Protein AF-0000000082232410 (afdb_homodimer)

Secondary structure (DSSP, 8-state):
------------------------HHHHHHHHHHHHTS---SS------HHHHHHHHHHHHHHHHHHHHHHHHSS--HHHHHHHHHHTTT-HHHHHHHHHHHSTTHHHHGGG--STT-/------------------------HHHHHHHHHHHHTS---SS------HHHHHHHHHHHHHHHHHHHHHHHHSS--HHHHHHHHHHTTT-HHHHHHHHHHHSTTHHHHSTT--STT-

Structure (mmCIF, N/CA/C/O backbone):
data_AF-0000000082232410-model_v1
#
loop_
_entity.id
_entity.type
_entity.pdbx_description
1 polymer 'Transmembrane protein'
#
loop_
_atom_site.group_PDB
_atom_site.id
_atom_site.type_symbol
_atom_site.label_atom_id
_atom_site.label_alt_id
_atom_site.label_comp_id
_atom_site.label_asym_id
_atom_site.label_entity_id
_atom_site.label_seq_id
_atom_site.pdbx_PDB_ins_code
_atom_site.Cartn_x
_atom_site.Cartn_y
_atom_site.Cartn_z
_atom_site.occupancy
_atom_site.B_iso_or_equiv
_atom_site.auth_seq_id
_atom_site.auth_comp_id
_atom_site.auth_asym_id
_atom_site.auth_atom_id
_atom_site.pdbx_PDB_model_num
ATOM 1 N N . MET A 1 1 ? 37.156 3.932 -56.281 1 23.22 1 MET A N 1
ATOM 2 C CA . MET A 1 1 ? 37.188 3.553 -54.875 1 23.22 1 MET A CA 1
ATOM 3 C C . MET A 1 1 ? 35.938 4.055 -54.156 1 23.22 1 MET A C 1
ATOM 5 O O . MET A 1 1 ? 35.375 3.352 -53.312 1 23.22 1 MET A O 1
ATOM 9 N N . LYS A 1 2 ? 35.812 5.402 -53.812 1 26.19 2 LYS A N 1
ATOM 10 C CA . LYS A 1 2 ? 35.375 5.57 -52.438 1 26.19 2 LYS A CA 1
ATOM 11 C C . LYS A 1 2 ? 34 4.949 -52.219 1 26.19 2 LYS A C 1
ATOM 13 O O . LYS A 1 2 ? 33.812 4.145 -51.281 1 26.19 2 LYS A O 1
ATOM 18 N N . SER A 1 3 ? 32.938 5.93 -51.875 1 31.23 3 SER A N 1
ATOM 19 C CA . SER A 1 3 ? 32.219 6.281 -50.656 1 31.23 3 SER A CA 1
ATOM 20 C C . SER A 1 3 ? 30.859 5.594 -50.594 1 31.23 3 SER A C 1
ATOM 22 O O . SER A 1 3 ? 30 5.836 -51.469 1 31.23 3 SER A O 1
ATOM 24 N N . SER A 1 4 ? 30.859 4.293 -50.344 1 36.44 4 SER A N 1
ATOM 25 C CA . SER A 1 4 ? 29.812 3.459 -49.75 1 36.44 4 SER A CA 1
ATOM 26 C C . SER A 1 4 ? 28.984 4.238 -48.719 1 36.44 4 SER A C 1
ATOM 28 O O . SER A 1 4 ? 29.484 4.59 -47.656 1 36.44 4 SER A O 1
ATOM 30 N N . MET A 1 5 ? 28.312 5.223 -49.125 1 36.41 5 MET A N 1
ATOM 31 C CA . MET A 1 5 ? 27.359 5.953 -48.312 1 36.41 5 MET A CA 1
ATOM 32 C C . MET A 1 5 ? 26.594 5 -47.375 1 36.41 5 MET A C 1
ATOM 34 O O . MET A 1 5 ? 25.938 4.07 -47.844 1 36.41 5 MET A O 1
ATOM 38 N N . SER A 1 6 ? 27.25 4.625 -46.219 1 32.78 6 SER A N 1
ATOM 39 C CA . SER A 1 6 ? 26.766 3.988 -45 1 32.78 6 SER A CA 1
ATOM 40 C C . SER A 1 6 ? 25.328 4.387 -44.688 1 32.78 6 SER A C 1
ATOM 42 O O . SER A 1 6 ? 25 5.578 -44.656 1 32.78 6 SER A O 1
ATOM 44 N N . ILE A 1 7 ? 24.344 3.619 -45.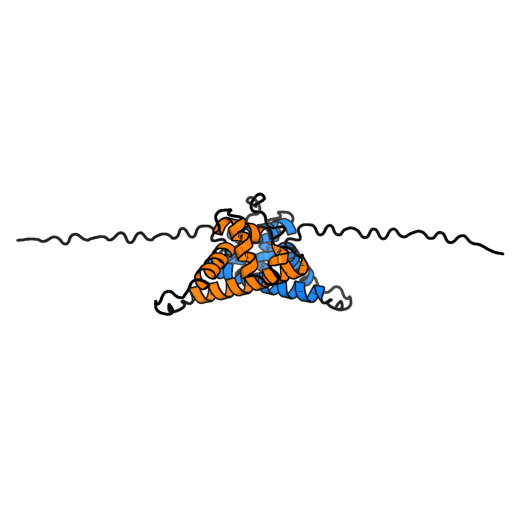125 1 32.62 7 ILE A N 1
ATOM 45 C CA . ILE A 1 7 ? 22.953 3.543 -44.688 1 32.62 7 ILE A CA 1
ATOM 46 C C . ILE A 1 7 ? 22.875 3.658 -43.188 1 32.62 7 ILE A C 1
ATOM 48 O O . ILE A 1 7 ? 23.359 2.781 -42.469 1 32.62 7 ILE A O 1
ATOM 52 N N . ILE A 1 8 ? 23.344 4.766 -42.625 1 32.16 8 ILE A N 1
ATOM 53 C CA . ILE A 1 8 ? 23.078 4.949 -41.188 1 32.16 8 ILE A CA 1
ATOM 54 C C . ILE A 1 8 ? 21.609 4.656 -40.906 1 32.16 8 ILE A C 1
ATOM 56 O O . ILE A 1 8 ? 20.719 5.391 -41.344 1 32.16 8 ILE A O 1
ATOM 60 N N . VAL A 1 9 ? 21.141 3.441 -41.219 1 29.53 9 VAL A N 1
ATOM 61 C CA . VAL A 1 9 ? 19.828 3.094 -40.688 1 29.53 9 VAL A CA 1
ATOM 62 C C . VAL A 1 9 ? 19.75 3.564 -39.219 1 29.53 9 VAL A C 1
ATOM 64 O O . VAL A 1 9 ? 20.516 3.113 -38.375 1 29.53 9 VAL A O 1
ATOM 67 N N . PHE A 1 10 ? 19.562 4.844 -39.062 1 26.66 10 PHE A N 1
ATOM 68 C CA . PHE A 1 10 ? 19.078 5.34 -37.781 1 26.66 10 PHE A CA 1
ATOM 69 C C . PHE A 1 10 ? 18.078 4.363 -37.156 1 26.66 10 PHE A C 1
ATOM 71 O O . PHE A 1 10 ? 17.047 4.066 -37.75 1 26.66 10 PHE A O 1
ATOM 78 N N . LEU A 1 11 ? 18.578 3.223 -36.688 1 28.81 11 LEU A N 1
ATOM 79 C CA . LEU A 1 11 ? 17.797 2.48 -35.688 1 28.81 11 LEU A CA 1
ATOM 80 C C . LEU A 1 11 ? 17.062 3.432 -34.75 1 28.81 11 LEU A C 1
ATOM 82 O O . LEU A 1 11 ? 17.688 4.152 -33.969 1 28.81 11 LEU A O 1
ATOM 86 N N . PHE A 1 12 ? 16.109 4.18 -35.281 1 28.22 12 PHE A N 1
ATOM 87 C CA . PHE A 1 12 ? 15.109 4.734 -34.375 1 28.22 12 PHE A CA 1
ATOM 88 C C . PHE A 1 12 ? 14.859 3.795 -33.219 1 28.22 12 PHE A C 1
ATOM 90 O O . PHE A 1 12 ? 14.344 2.688 -33.406 1 28.22 12 PHE A O 1
ATOM 97 N N . VAL A 1 13 ? 15.852 3.627 -32.344 1 26.83 13 VAL A N 1
ATOM 98 C CA . VAL A 1 13 ? 15.562 3.125 -31.016 1 26.83 13 VAL A CA 1
ATOM 99 C C . VAL A 1 13 ? 14.18 3.6 -30.562 1 26.83 13 VAL A C 1
ATOM 101 O O . VAL A 1 13 ? 13.938 4.805 -30.453 1 26.83 13 VAL A O 1
ATOM 104 N N . THR A 1 14 ? 13.125 3.09 -31.156 1 26.33 14 THR A N 1
ATOM 105 C CA . THR A 1 14 ? 11.828 3.096 -30.484 1 26.33 14 THR A CA 1
ATOM 106 C C . THR A 1 14 ? 12.016 3.02 -28.969 1 26.33 14 THR A C 1
ATOM 108 O O . THR A 1 14 ? 12.344 1.961 -28.422 1 26.33 14 THR A O 1
ATOM 111 N N . ILE A 1 15 ? 12.938 3.824 -28.469 1 29.23 15 ILE A N 1
ATOM 112 C CA . ILE A 1 15 ? 12.719 3.996 -27.047 1 29.23 15 ILE A CA 1
ATOM 113 C C . ILE A 1 15 ? 11.227 3.963 -26.734 1 29.23 15 ILE A C 1
ATOM 115 O O . ILE A 1 15 ? 10.484 4.859 -27.156 1 29.23 15 ILE A O 1
ATOM 119 N N . PHE A 1 16 ? 10.578 2.963 -27.188 1 28 16 PHE A N 1
ATOM 120 C CA . PHE A 1 16 ? 9.281 2.742 -26.562 1 28 16 PHE A CA 1
ATOM 121 C C . PHE A 1 16 ? 9.242 3.35 -25.172 1 28 16 PHE A C 1
ATOM 123 O O . PHE A 1 16 ? 10.133 3.1 -24.359 1 28 16 PHE A O 1
ATOM 130 N N . THR A 1 17 ? 8.867 4.656 -25.062 1 29.11 17 THR A N 1
ATOM 131 C CA . THR A 1 17 ? 8.148 5.238 -23.938 1 29.11 17 THR A CA 1
ATOM 132 C C . THR A 1 17 ? 7.477 4.148 -23.109 1 29.11 17 THR A C 1
ATOM 134 O O . THR A 1 17 ? 6.539 3.494 -23.562 1 29.11 17 THR A O 1
ATOM 137 N N . ILE A 1 18 ? 8.211 3.123 -22.75 1 32.34 18 ILE A N 1
ATOM 138 C CA . ILE A 1 18 ? 7.539 2.611 -21.562 1 32.34 18 ILE A CA 1
ATOM 139 C C . ILE A 1 18 ? 6.723 3.729 -20.906 1 32.34 18 ILE A C 1
ATOM 141 O O . ILE A 1 18 ? 7.285 4.707 -20.422 1 32.34 18 ILE A O 1
ATOM 145 N N . SER A 1 19 ? 5.809 4.391 -21.672 1 30.31 19 SER A N 1
ATOM 146 C CA . SER A 1 19 ? 4.773 5.078 -20.906 1 30.31 19 SER A CA 1
ATOM 147 C C . SER A 1 19 ? 4.723 4.566 -19.469 1 30.31 19 SER A C 1
ATOM 149 O O . SER A 1 19 ? 4.48 3.381 -19.234 1 30.31 19 SER A O 1
ATOM 151 N N . ALA A 1 20 ? 5.645 4.891 -18.75 1 36.62 20 ALA A N 1
ATOM 152 C CA . ALA A 1 20 ? 5.477 4.84 -17.297 1 36.62 20 ALA A CA 1
ATOM 153 C C . ALA A 1 20 ? 4 4.836 -16.922 1 36.62 20 ALA A C 1
ATOM 155 O O . ALA A 1 20 ? 3.357 5.887 -16.875 1 36.62 20 ALA A O 1
ATOM 156 N N . SER A 1 21 ? 3.102 4.375 -17.672 1 39.69 21 SER A N 1
ATOM 157 C CA . SER A 1 21 ? 1.78 3.959 -17.219 1 39.69 21 SER A CA 1
ATOM 158 C C . SER A 1 21 ? 1.728 3.875 -15.695 1 39.69 21 SER A C 1
ATOM 160 O O . SER A 1 21 ? 2.754 3.672 -15.047 1 39.69 21 SER A O 1
ATOM 162 N N . SER A 1 22 ? 0.827 4.633 -15.102 1 49.75 22 SER A N 1
ATOM 163 C CA . SER A 1 22 ? 0.517 4.719 -13.672 1 49.75 22 SER A CA 1
ATOM 164 C C . SER A 1 22 ? 0.813 3.4 -12.969 1 49.75 22 SER A C 1
ATOM 166 O O . SER A 1 22 ? -0.003 2.477 -12.992 1 49.75 22 SER A O 1
ATOM 168 N N . LEU A 1 23 ? 2.066 2.83 -13.133 1 62.5 23 LEU A N 1
ATOM 169 C CA . LEU A 1 23 ? 2.52 1.604 -12.484 1 62.5 23 LEU A CA 1
ATOM 170 C C . LEU A 1 23 ? 2.029 1.537 -11.039 1 62.5 23 LEU A C 1
ATOM 172 O O . LEU A 1 23 ? 2.439 2.344 -10.203 1 62.5 23 LEU A O 1
ATOM 176 N N . ASN A 1 24 ? 0.855 0.967 -11.047 1 84.44 24 ASN A N 1
ATOM 177 C CA . ASN A 1 24 ? 0.375 0.608 -9.711 1 84.44 24 ASN A CA 1
ATOM 178 C C . ASN A 1 24 ? 1.349 -0.323 -9 1 84.44 24 ASN A C 1
ATOM 180 O O . ASN A 1 24 ? 1.606 -1.435 -9.469 1 84.44 24 ASN A O 1
ATOM 184 N N . PRO A 1 25 ? 2.061 0.259 -8.086 1 91.12 25 PRO A N 1
ATOM 185 C CA . PRO A 1 25 ? 3.09 -0.543 -7.4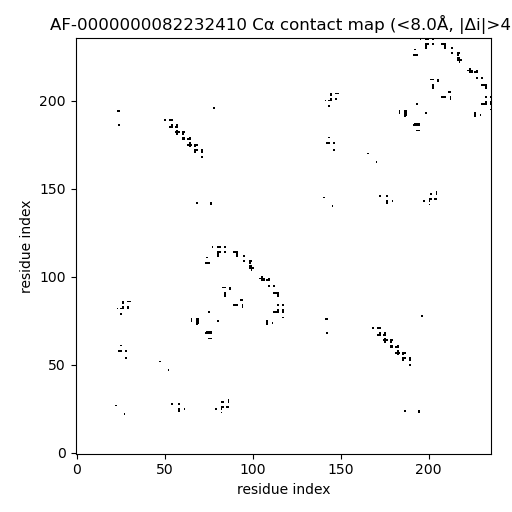18 1 91.12 25 PRO A CA 1
ATOM 186 C C . PRO A 1 25 ? 2.588 -1.928 -7.012 1 91.12 25 PRO A C 1
ATOM 188 O O . PRO A 1 25 ? 3.342 -2.902 -7.066 1 91.12 25 PRO A O 1
ATOM 191 N N . GLU A 1 26 ? 1.392 -2.02 -6.703 1 93.62 26 GLU A N 1
ATOM 192 C CA . GLU A 1 26 ? 0.832 -3.305 -6.293 1 93.62 26 GLU A CA 1
ATOM 193 C C . GLU A 1 26 ? 0.812 -4.293 -7.453 1 93.62 26 GLU A C 1
ATOM 195 O O . GLU A 1 26 ? 1.182 -5.461 -7.289 1 93.62 26 GLU A O 1
ATOM 200 N N . GLU A 1 27 ? 0.426 -3.811 -8.625 1 93.44 27 GLU A N 1
ATOM 201 C CA . GLU A 1 27 ? 0.4 -4.676 -9.805 1 93.44 27 GLU A CA 1
ATOM 202 C C . GLU A 1 27 ? 1.803 -5.148 -10.172 1 93.44 27 GLU A C 1
ATOM 204 O O . GLU A 1 27 ? 2.004 -6.324 -10.492 1 93.44 27 GLU A O 1
ATOM 209 N N . THR A 1 28 ? 2.717 -4.242 -10.109 1 91.5 28 THR A N 1
ATOM 210 C CA . THR A 1 28 ? 4.109 -4.586 -10.375 1 91.5 28 THR A CA 1
ATOM 211 C C . THR A 1 28 ? 4.59 -5.676 -9.422 1 91.5 28 THR A C 1
ATOM 213 O O . THR A 1 28 ? 5.203 -6.656 -9.852 1 91.5 28 THR A O 1
ATOM 216 N N . CYS A 1 29 ? 4.32 -5.543 -8.164 1 94.12 29 CYS A N 1
ATOM 217 C CA . CYS A 1 29 ? 4.77 -6.5 -7.16 1 94.12 29 CYS A CA 1
ATOM 218 C C . CYS A 1 29 ? 4.094 -7.852 -7.352 1 94.12 29 CYS A C 1
ATOM 220 O O . CYS A 1 29 ? 4.734 -8.898 -7.215 1 94.12 29 CYS A O 1
ATOM 222 N N . ILE A 1 30 ? 2.836 -7.871 -7.664 1 94.31 30 ILE A N 1
ATOM 223 C CA . ILE A 1 30 ? 2.096 -9.109 -7.898 1 94.31 30 ILE A CA 1
ATOM 224 C C . ILE A 1 30 ? 2.66 -9.828 -9.125 1 94.31 30 ILE A C 1
ATOM 226 O O . ILE A 1 30 ? 2.906 -11.031 -9.086 1 94.31 30 ILE A O 1
ATOM 230 N N . GLN A 1 31 ? 2.93 -9.094 -10.195 1 92.62 31 GLN A N 1
ATOM 231 C CA . GLN A 1 31 ? 3.514 -9.664 -11.406 1 92.62 31 GLN A CA 1
ATOM 232 C C . GLN A 1 31 ? 4.895 -10.25 -11.125 1 92.62 31 GLN A C 1
ATOM 234 O O . GLN A 1 31 ? 5.223 -11.336 -11.609 1 92.62 31 GLN A O 1
ATOM 239 N N . ARG A 1 32 ? 5.645 -9.547 -10.391 1 89.44 32 ARG A N 1
ATOM 240 C CA . ARG A 1 32 ? 6.98 -10.031 -10.055 1 89.44 32 ARG A CA 1
ATOM 241 C C . ARG A 1 32 ? 6.91 -11.336 -9.266 1 89.44 32 ARG A C 1
ATOM 243 O O . ARG A 1 32 ? 7.715 -12.242 -9.477 1 89.44 32 ARG A O 1
ATOM 250 N N . ASN A 1 33 ? 6.02 -11.406 -8.359 1 88.44 33 ASN A N 1
ATOM 251 C CA . ASN A 1 33 ? 5.82 -12.625 -7.578 1 88.44 33 ASN A CA 1
ATOM 252 C C . ASN A 1 33 ? 5.426 -13.805 -8.461 1 88.44 33 ASN A C 1
ATOM 254 O O . ASN A 1 33 ? 5.887 -14.93 -8.242 1 88.44 33 ASN A O 1
ATOM 258 N N . ILE A 1 34 ? 4.555 -13.547 -9.398 1 88.38 34 ILE A N 1
ATOM 259 C CA . ILE A 1 34 ? 4.113 -14.578 -10.328 1 88.38 34 ILE A CA 1
ATOM 260 C C . ILE A 1 34 ? 5.297 -15.078 -11.148 1 88.38 34 ILE A C 1
ATOM 262 O O . ILE A 1 34 ? 5.477 -16.281 -11.32 1 88.38 34 ILE A O 1
ATOM 266 N N . ASN A 1 35 ? 6.117 -14.172 -11.531 1 84.44 35 ASN A N 1
ATOM 267 C CA . ASN A 1 35 ? 7.262 -14.516 -12.359 1 84.44 35 ASN A CA 1
ATOM 268 C C . ASN A 1 35 ? 8.305 -15.32 -11.586 1 84.44 35 ASN A C 1
ATOM 270 O O . ASN A 1 35 ? 8.953 -16.203 -12.141 1 84.44 35 ASN A O 1
ATOM 274 N N . ARG A 1 36 ? 8.461 -14.945 -10.367 1 80.12 36 ARG A N 1
ATOM 275 C CA . ARG A 1 36 ? 9.438 -15.648 -9.547 1 80.12 36 ARG A CA 1
ATOM 276 C C . ARG A 1 36 ? 9 -17.078 -9.273 1 80.12 36 ARG A C 1
ATOM 278 O O . ARG A 1 36 ? 9.82 -17.938 -8.945 1 80.12 36 ARG A O 1
ATOM 285 N N . SER A 1 37 ? 7.727 -17.266 -9.25 1 72.19 37 SER A N 1
ATOM 286 C CA . SER A 1 37 ? 7.207 -18.594 -8.992 1 72.19 37 SER A CA 1
ATOM 287 C C . SER A 1 37 ? 7.395 -19.5 -10.211 1 72.19 37 SER A C 1
ATOM 289 O O . SER A 1 37 ? 7.211 -20.719 -10.117 1 72.19 37 SER A O 1
ATOM 291 N N . GLN A 1 38 ? 7.711 -18.922 -11.305 1 68.06 38 GLN A N 1
ATOM 292 C CA . GLN A 1 38 ? 7.977 -19.719 -12.492 1 68.06 38 GLN A CA 1
ATOM 293 C C . GLN A 1 38 ? 9.398 -20.281 -12.484 1 68.06 38 GLN A C 1
ATOM 295 O O . GLN A 1 38 ? 10.297 -19.688 -11.891 1 68.06 38 GLN A O 1
ATOM 300 N N . PRO A 1 39 ? 9.531 -21.625 -12.703 1 63.09 39 PRO A N 1
ATOM 301 C CA . PRO A 1 39 ? 10.867 -22.219 -12.734 1 63.09 39 PRO A CA 1
ATOM 302 C C . PRO A 1 39 ? 11.898 -21.312 -13.406 1 63.09 39 PRO A C 1
ATOM 304 O O . PRO A 1 39 ? 11.57 -20.562 -14.328 1 63.09 39 PRO A O 1
ATOM 307 N N . PRO A 1 40 ? 12.992 -21.062 -12.57 1 56.25 40 PRO A N 1
ATOM 308 C CA . PRO A 1 40 ? 14.016 -20.172 -13.109 1 56.25 40 PRO A CA 1
ATOM 309 C C . PRO A 1 40 ? 14.352 -20.469 -14.57 1 56.25 40 PRO A C 1
ATOM 311 O O . PRO A 1 40 ? 14.398 -21.625 -14.969 1 56.25 40 PRO A O 1
ATOM 314 N N . SER A 1 41 ? 13.836 -19.703 -15.43 1 51.25 41 SER A N 1
ATOM 315 C CA . SER A 1 41 ? 14.508 -19.938 -16.703 1 51.25 41 SER A CA 1
ATOM 316 C C . SER A 1 41 ? 16.031 -19.969 -16.531 1 51.25 41 SER A C 1
ATOM 318 O O . SER A 1 41 ? 16.562 -19.375 -15.594 1 51.25 41 SER A O 1
ATOM 320 N N . SER A 1 42 ? 16.75 -20.906 -16.938 1 49.62 42 SER A N 1
ATOM 321 C CA . SER A 1 42 ? 18.188 -21.156 -16.875 1 49.62 42 SER A CA 1
ATOM 322 C C . SER A 1 42 ? 18.969 -19.844 -16.719 1 49.62 42 SER A C 1
ATOM 324 O O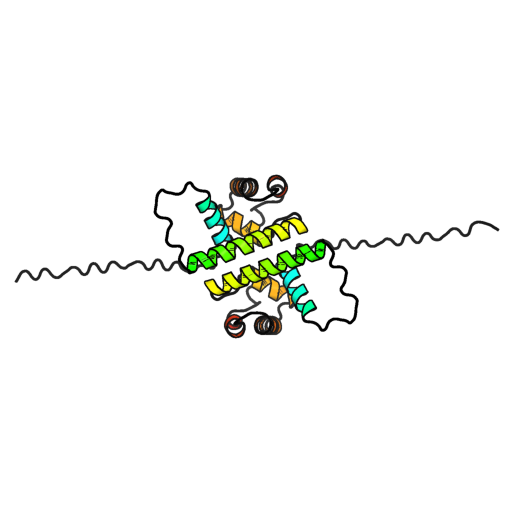 . SER A 1 42 ? 20.203 -19.844 -16.719 1 49.62 42 SER A O 1
ATOM 326 N N . SER A 1 43 ? 18.469 -18.812 -17.297 1 48.62 43 SER A N 1
ATOM 327 C CA . SER A 1 43 ? 19.438 -17.75 -17.547 1 48.62 43 SER A CA 1
ATOM 328 C C . SER A 1 43 ? 19.969 -17.156 -16.234 1 48.62 43 SER A C 1
ATOM 330 O O . SER A 1 43 ? 19.328 -17.266 -15.195 1 48.62 43 SER A O 1
ATOM 332 N N . LEU A 1 44 ? 21.203 -16.406 -16.234 1 48.59 44 LEU A N 1
ATOM 333 C CA . LEU A 1 44 ? 22.125 -15.703 -15.359 1 48.59 44 LEU A CA 1
ATOM 334 C C . LEU A 1 44 ? 21.391 -14.82 -14.367 1 48.59 44 LEU A C 1
ATOM 336 O O . LEU A 1 44 ? 20.375 -14.203 -14.719 1 48.59 44 LEU A O 1
ATOM 340 N N . GLU A 1 45 ? 21.438 -15.172 -13.109 1 53.59 45 GLU A N 1
ATOM 341 C CA . GLU A 1 45 ? 20.969 -14.266 -12.062 1 53.59 45 GLU A CA 1
ATOM 342 C C . GLU A 1 45 ? 21.109 -12.805 -12.492 1 53.59 45 GLU A C 1
ATOM 344 O O . GLU A 1 45 ? 22.203 -12.32 -12.727 1 53.59 45 GLU A O 1
ATOM 349 N N . PRO A 1 46 ? 20.25 -12.32 -13.25 1 53.34 46 PRO A N 1
ATOM 350 C CA . PRO A 1 46 ? 20.484 -10.961 -13.734 1 53.34 46 PRO A CA 1
ATOM 351 C C . PRO A 1 46 ? 21.016 -10.031 -12.648 1 53.34 46 PRO A C 1
ATOM 353 O O . PRO A 1 46 ? 20.719 -10.219 -11.469 1 53.34 46 PRO A O 1
ATOM 356 N N . LYS A 1 47 ? 22.266 -9.484 -12.773 1 56.19 47 LYS A N 1
ATOM 357 C CA . LYS A 1 47 ? 22.781 -8.383 -11.977 1 56.19 47 LYS A CA 1
ATOM 358 C C . LYS A 1 47 ? 21.656 -7.465 -11.5 1 56.19 47 LYS A C 1
ATOM 360 O O . LYS A 1 47 ? 20.953 -6.863 -12.312 1 56.19 47 LYS A O 1
ATOM 365 N N . THR A 1 48 ? 21.156 -7.801 -10.312 1 68.38 48 THR A N 1
ATOM 366 C CA . THR A 1 48 ? 20.078 -7 -9.766 1 68.38 48 THR A CA 1
ATOM 367 C C . THR A 1 48 ? 20.469 -5.523 -9.695 1 68.38 48 THR A C 1
ATOM 369 O O . THR A 1 48 ? 21.438 -5.164 -9.016 1 68.38 48 THR A O 1
ATOM 372 N N . SER A 1 49 ? 20.094 -4.77 -10.672 1 80.69 49 SER A N 1
ATOM 373 C CA . SER A 1 49 ? 20.297 -3.326 -10.688 1 80.69 49 SER A CA 1
ATOM 374 C C . SER A 1 49 ? 19.781 -2.678 -9.406 1 80.69 49 SER A C 1
ATOM 376 O O . SER A 1 49 ? 19.047 -3.303 -8.641 1 80.69 49 SER A O 1
ATOM 378 N N . LYS A 1 50 ? 20.422 -1.594 -9.07 1 82.5 50 LYS A N 1
ATOM 379 C CA . LYS A 1 50 ? 19.938 -0.769 -7.969 1 82.5 50 LYS A CA 1
ATOM 380 C C . LYS A 1 50 ? 18.438 -0.585 -8.039 1 82.5 50 LYS A C 1
ATOM 382 O O . LYS A 1 50 ? 17.75 -0.58 -7.012 1 82.5 50 LYS A O 1
ATOM 387 N N . PHE A 1 51 ? 17.969 -0.562 -9.273 1 84.81 51 PHE A N 1
ATOM 388 C CA . PHE A 1 51 ? 16.531 -0.417 -9.484 1 84.81 51 PHE A CA 1
ATOM 389 C C . PHE A 1 51 ? 15.797 -1.662 -9.016 1 84.81 51 PHE A C 1
ATOM 391 O O . PHE A 1 51 ? 14.805 -1.565 -8.289 1 84.81 51 PHE A O 1
ATOM 398 N N . ASP A 1 52 ? 16.344 -2.727 -9.344 1 84.88 52 ASP A N 1
ATOM 399 C CA . ASP A 1 52 ? 15.711 -3.98 -8.945 1 84.88 52 ASP A CA 1
ATOM 400 C C . ASP A 1 52 ? 15.734 -4.148 -7.426 1 84.88 52 ASP A C 1
ATOM 402 O O . ASP A 1 52 ? 14.773 -4.648 -6.84 1 84.88 52 ASP A O 1
ATOM 406 N N . PHE A 1 53 ? 16.766 -3.676 -6.934 1 90.06 53 PHE A N 1
ATOM 407 C CA . PHE A 1 53 ? 16.906 -3.752 -5.484 1 90.06 53 PHE A CA 1
ATOM 408 C C . PHE A 1 53 ? 15.82 -2.928 -4.797 1 90.06 53 PHE A C 1
ATOM 410 O O . PHE A 1 53 ? 15.172 -3.398 -3.857 1 90.06 53 PHE A O 1
ATOM 417 N N . LEU A 1 54 ? 15.523 -1.732 -5.234 1 90.94 54 LEU A N 1
ATOM 418 C CA . LEU A 1 54 ? 14.516 -0.856 -4.648 1 90.94 54 LEU A CA 1
ATOM 419 C C . LEU A 1 54 ? 13.117 -1.444 -4.824 1 90.94 54 LEU A C 1
ATOM 421 O O . LEU A 1 54 ? 12.297 -1.396 -3.902 1 90.94 54 LEU A O 1
ATOM 425 N N . VAL A 1 55 ? 12.945 -2.002 -5.945 1 91.62 55 VAL A N 1
ATOM 426 C CA . VAL A 1 55 ? 11.641 -2.602 -6.219 1 91.62 55 VAL A CA 1
ATOM 427 C C . VAL A 1 55 ? 11.414 -3.791 -5.289 1 91.62 55 VAL A C 1
ATOM 429 O O . VAL A 1 55 ? 10.312 -3.979 -4.77 1 91.62 55 VAL A O 1
ATOM 432 N N . ASP A 1 56 ? 12.453 -4.5 -5.031 1 91.06 56 ASP A N 1
ATOM 433 C CA . ASP A 1 56 ? 12.336 -5.641 -4.129 1 91.06 56 ASP A CA 1
ATOM 434 C C . ASP A 1 56 ? 12.008 -5.184 -2.707 1 91.06 56 ASP A C 1
ATOM 436 O O . ASP A 1 56 ? 11.18 -5.797 -2.025 1 91.06 56 ASP A O 1
ATOM 440 N N . LYS A 1 57 ? 12.656 -4.18 -2.305 1 94.19 57 LYS A N 1
ATOM 441 C CA . LYS A 1 57 ? 12.359 -3.623 -0.986 1 94.19 57 LYS A CA 1
ATOM 442 C C . LYS A 1 57 ? 10.922 -3.129 -0.902 1 94.19 57 LYS A C 1
ATOM 444 O O . LYS A 1 57 ? 10.227 -3.385 0.084 1 94.19 57 LYS A O 1
ATOM 449 N N . LEU A 1 58 ? 10.461 -2.457 -1.941 1 95.44 58 LEU A N 1
ATOM 450 C CA . LEU A 1 58 ? 9.078 -1.999 -2.037 1 95.44 58 LEU A CA 1
ATOM 451 C C . LEU A 1 58 ? 8.109 -3.17 -1.921 1 95.44 58 LEU A C 1
ATOM 453 O O . LEU A 1 58 ? 7.188 -3.139 -1.105 1 95.44 58 LEU A O 1
ATOM 457 N N . CYS A 1 59 ? 8.406 -4.152 -2.68 1 94.81 59 CYS A N 1
ATOM 458 C CA . CYS A 1 59 ? 7.48 -5.281 -2.73 1 94.81 59 CYS A CA 1
ATOM 459 C C . CYS A 1 59 ? 7.453 -6.023 -1.4 1 94.81 59 CYS A C 1
ATOM 461 O O . CYS A 1 59 ? 6.391 -6.461 -0.951 1 94.81 59 CYS A O 1
ATOM 463 N N . ARG A 1 60 ? 8.57 -6.148 -0.767 1 94.81 60 ARG A N 1
ATOM 464 C CA . ARG A 1 60 ? 8.641 -6.797 0.54 1 94.81 60 ARG A CA 1
ATOM 465 C C . ARG A 1 60 ? 7.832 -6.027 1.577 1 94.81 60 ARG A C 1
ATOM 467 O O . ARG A 1 60 ? 7.035 -6.617 2.312 1 94.81 60 ARG A O 1
ATOM 474 N N . ASP A 1 61 ? 8.023 -4.793 1.669 1 95.38 61 ASP A N 1
ATOM 475 C CA . ASP A 1 61 ? 7.309 -3.977 2.645 1 95.38 61 ASP A CA 1
ATOM 476 C C . ASP A 1 61 ? 5.816 -3.928 2.33 1 95.38 61 ASP A C 1
ATOM 478 O O . ASP A 1 61 ? 4.984 -3.945 3.24 1 95.38 61 ASP A O 1
ATOM 482 N N . MET A 1 62 ? 5.465 -3.861 1.064 1 96.12 62 MET A N 1
ATOM 483 C CA . MET A 1 62 ? 4.066 -3.871 0.654 1 96.12 62 MET A CA 1
ATOM 484 C C . MET A 1 62 ? 3.387 -5.176 1.066 1 96.12 62 MET A C 1
ATOM 486 O O . MET A 1 62 ? 2.279 -5.156 1.608 1 96.12 62 MET A O 1
ATOM 490 N N . ALA A 1 63 ? 4.082 -6.207 0.848 1 94.62 63 ALA A N 1
ATOM 491 C CA . ALA A 1 63 ? 3.521 -7.508 1.209 1 94.62 63 ALA A CA 1
ATOM 492 C C . ALA A 1 63 ? 3.309 -7.613 2.715 1 94.62 63 ALA A C 1
ATOM 494 O O . ALA A 1 63 ? 2.275 -8.109 3.168 1 94.62 63 ALA A O 1
ATOM 495 N N . ARG A 1 64 ? 4.258 -7.184 3.514 1 95.56 64 ARG A N 1
ATOM 496 C CA . ARG A 1 64 ? 4.121 -7.23 4.965 1 95.56 64 ARG A CA 1
ATOM 497 C C . ARG A 1 64 ? 2.973 -6.348 5.438 1 95.56 64 ARG A C 1
ATOM 499 O O . ARG A 1 64 ? 2.209 -6.734 6.324 1 95.56 64 ARG A O 1
ATOM 506 N N . ALA A 1 65 ? 2.869 -5.184 4.828 1 95.69 65 ALA A N 1
ATOM 507 C CA . ALA A 1 65 ? 1.776 -4.285 5.188 1 95.69 65 ALA A CA 1
ATOM 508 C C . ALA A 1 65 ? 0.422 -4.926 4.898 1 95.69 65 ALA A C 1
ATOM 510 O O . ALA A 1 65 ? -0.493 -4.859 5.723 1 95.69 65 ALA A O 1
ATOM 511 N N . VAL A 1 66 ? 0.295 -5.547 3.766 1 94.06 66 VAL A N 1
ATOM 512 C CA . VAL A 1 66 ? -0.955 -6.207 3.402 1 94.06 66 VAL A CA 1
ATOM 513 C C . VAL A 1 66 ? -1.236 -7.348 4.375 1 94.06 66 VAL A C 1
ATOM 515 O O . VAL A 1 66 ? -2.371 -7.527 4.824 1 94.06 66 VAL A O 1
ATOM 518 N N . MET A 1 67 ? -0.198 -8.07 4.719 1 93.5 67 MET A N 1
ATOM 519 C CA . MET A 1 67 ? -0.355 -9.164 5.668 1 93.5 67 MET A CA 1
ATOM 520 C C . MET A 1 67 ? -0.866 -8.648 7.012 1 93.5 67 MET A C 1
ATOM 522 O O . MET A 1 67 ? -1.792 -9.219 7.59 1 93.5 67 MET A O 1
ATOM 526 N N . PHE A 1 68 ? -0.303 -7.621 7.539 1 93.06 68 PHE A N 1
ATOM 527 C CA . PHE A 1 68 ? -0.752 -7.051 8.805 1 93.06 68 PHE A CA 1
ATOM 528 C C . PHE A 1 68 ? -2.188 -6.551 8.695 1 93.06 68 PHE A C 1
ATOM 530 O O . PHE A 1 68 ? -2.986 -6.73 9.617 1 93.06 68 PHE A O 1
ATOM 537 N N . SER A 1 69 ? -2.543 -5.914 7.594 1 92.44 69 SER A N 1
ATOM 538 C CA . SER A 1 69 ? -3.912 -5.453 7.383 1 92.44 69 SER A CA 1
ATOM 539 C C . SER A 1 69 ? -4.898 -6.613 7.422 1 92.44 69 SER A C 1
ATOM 541 O O . SER A 1 69 ? -5.941 -6.527 8.07 1 92.44 69 SER A O 1
ATOM 543 N N . VAL A 1 70 ? -4.578 -7.645 6.809 1 91.69 70 VAL A N 1
ATOM 544 C CA . VAL A 1 70 ? -5.422 -8.828 6.754 1 91.69 70 VAL A CA 1
ATOM 545 C C . VAL A 1 70 ? -5.574 -9.422 8.148 1 91.69 70 VAL A C 1
ATOM 547 O O . VAL A 1 70 ? -6.664 -9.859 8.531 1 91.69 70 VAL A O 1
ATOM 550 N N . ARG A 1 71 ? -4.5 -9.438 8.867 1 89.94 71 ARG A N 1
ATOM 551 C CA . ARG A 1 71 ? -4.555 -9.969 10.227 1 89.94 71 ARG A CA 1
ATOM 552 C C . ARG A 1 71 ? -5.477 -9.125 11.109 1 89.94 71 ARG A C 1
ATOM 554 O O . ARG A 1 71 ? -6.156 -9.656 11.984 1 89.94 71 ARG A O 1
ATOM 561 N N . ILE A 1 72 ? -5.559 -7.906 10.828 1 88.56 72 ILE A N 1
ATOM 562 C CA . ILE A 1 72 ? -6.332 -6.973 11.641 1 88.56 72 ILE A CA 1
ATOM 563 C C . ILE A 1 72 ? -7.797 -7.004 11.211 1 88.56 72 ILE A C 1
ATOM 565 O O . ILE A 1 72 ? -8.695 -7.043 12.055 1 88.56 72 ILE A O 1
ATOM 569 N N . THR A 1 73 ? -8.078 -7.062 9.961 1 88.25 73 THR A N 1
ATOM 570 C CA . THR A 1 73 ? -9.422 -6.82 9.461 1 88.25 73 THR A CA 1
ATOM 571 C C . THR A 1 73 ? -10.078 -8.117 9 1 88.25 73 THR A C 1
ATOM 573 O O . THR A 1 73 ? -11.297 -8.18 8.82 1 88.25 73 THR A O 1
ATOM 576 N N . GLY A 1 74 ? -9.266 -9.078 8.641 1 88.06 74 GLY A N 1
ATOM 577 C CA . GLY A 1 74 ? -9.781 -10.336 8.133 1 88.06 74 GLY A CA 1
ATOM 578 C C . GLY A 1 74 ? -10.008 -10.32 6.633 1 88.06 74 GLY A C 1
ATOM 579 O O . GLY A 1 74 ? -10.508 -11.297 6.07 1 88.06 74 GLY A O 1
ATOM 580 N N . LYS A 1 75 ? -9.648 -9.195 5.953 1 90.31 75 LYS A N 1
ATOM 581 C CA . LYS A 1 75 ? -9.867 -9.086 4.516 1 90.31 75 LYS A CA 1
ATOM 582 C C . LYS A 1 75 ? -8.734 -8.32 3.84 1 90.31 75 LYS A C 1
ATOM 584 O O . LYS A 1 75 ? -8.016 -7.562 4.492 1 90.31 75 LYS A O 1
ATOM 589 N N . PHE A 1 76 ? -8.617 -8.523 2.5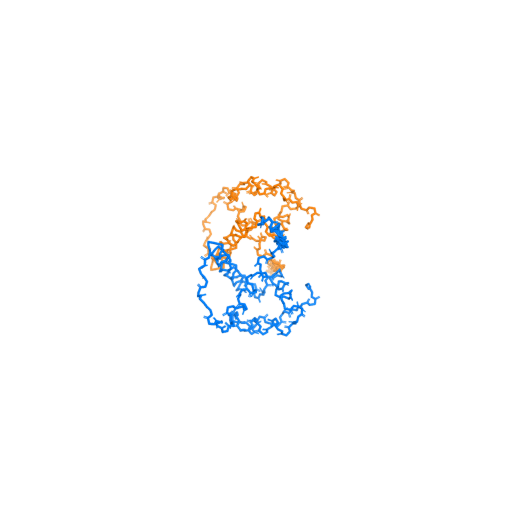14 1 91.69 76 PHE A N 1
ATOM 590 C CA . PHE A 1 76 ? -7.664 -7.738 1.744 1 91.69 76 PHE A CA 1
ATOM 591 C C . PHE A 1 76 ? -8.141 -6.301 1.593 1 91.69 76 PHE A C 1
ATOM 593 O O . PHE A 1 76 ? -9.336 -6.055 1.421 1 91.69 76 PHE A O 1
ATOM 600 N N . PRO A 1 77 ? -7.16 -5.332 1.596 1 89.94 77 PRO A N 1
ATOM 601 C CA . PRO A 1 77 ? -7.555 -3.984 1.183 1 89.94 77 PRO A CA 1
ATOM 602 C C . PRO A 1 77 ? -8.133 -3.945 -0.231 1 89.94 77 PRO A C 1
ATOM 604 O O . PRO A 1 77 ? -7.656 -4.664 -1.115 1 89.94 77 PRO A O 1
ATOM 607 N N . SER A 1 78 ? -9.07 -3.02 -0.468 1 89.31 78 SER A N 1
ATOM 608 C CA . SER A 1 78 ? -9.789 -2.977 -1.739 1 89.31 78 SER A CA 1
ATOM 609 C C . SER A 1 78 ? -8.836 -2.689 -2.898 1 89.31 78 SER A C 1
ATOM 611 O O . SER A 1 78 ? -8.969 -3.273 -3.975 1 89.31 78 SER A O 1
ATOM 613 N N . HIS A 1 79 ? -7.918 -1.818 -2.66 1 89.12 79 HIS A N 1
ATOM 614 C CA . HIS A 1 79 ? -7.02 -1.466 -3.75 1 89.12 79 HIS A CA 1
ATOM 615 C C . HIS A 1 79 ? -6.109 -2.635 -4.113 1 89.12 79 HIS A C 1
ATOM 617 O O . HIS A 1 79 ? -5.645 -2.734 -5.25 1 89.12 79 HIS A O 1
ATOM 623 N N . TYR A 1 80 ? -5.848 -3.508 -3.199 1 92.62 80 TYR A N 1
ATOM 624 C CA . TYR A 1 80 ? -5.031 -4.68 -3.494 1 92.62 80 TYR A CA 1
ATOM 625 C C . TYR A 1 80 ? -5.832 -5.719 -4.273 1 92.62 80 TYR A C 1
ATOM 627 O O . TYR A 1 80 ? -5.301 -6.363 -5.184 1 92.62 80 TYR A O 1
ATOM 635 N N . VAL A 1 81 ? -7.094 -5.879 -3.902 1 93.25 81 VAL A N 1
ATOM 636 C CA . VAL A 1 81 ? -7.977 -6.762 -4.656 1 93.25 81 VAL A CA 1
ATOM 637 C C . VAL A 1 81 ? -8.07 -6.285 -6.105 1 93.25 81 VAL A C 1
ATOM 639 O O . VAL A 1 81 ? -7.922 -7.082 -7.035 1 93.25 81 VAL A O 1
ATOM 642 N N . LYS A 1 82 ? -8.242 -5.047 -6.234 1 92.62 82 LYS A N 1
ATOM 643 C CA . LYS A 1 82 ? -8.312 -4.48 -7.582 1 92.62 82 LYS A CA 1
ATOM 644 C C . LYS A 1 82 ? -7.039 -4.777 -8.367 1 92.62 82 LYS A C 1
ATOM 646 O O . LYS A 1 82 ? -7.102 -5.137 -9.547 1 92.62 82 LYS A O 1
ATOM 651 N N . ALA A 1 83 ? -5.945 -4.602 -7.77 1 94 83 ALA A N 1
ATOM 652 C CA . ALA A 1 83 ? -4.664 -4.875 -8.422 1 94 83 ALA A CA 1
ATOM 653 C C . ALA A 1 83 ? -4.57 -6.332 -8.859 1 94 83 ALA A C 1
ATOM 655 O O . ALA A 1 83 ? -4.137 -6.629 -9.977 1 94 83 ALA A O 1
ATOM 656 N N . MET A 1 84 ? -4.945 -7.246 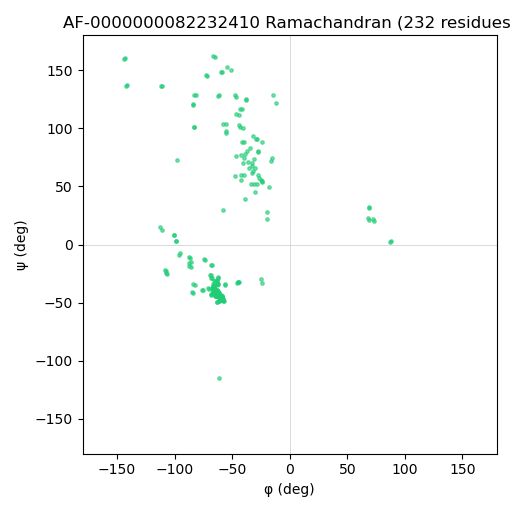-7.973 1 95.19 84 MET A N 1
ATOM 657 C CA . MET A 1 84 ? -4.934 -8.664 -8.328 1 95.19 84 MET A CA 1
ATOM 658 C C . MET A 1 84 ? -5.848 -8.93 -9.523 1 95.19 84 MET A C 1
ATOM 660 O O . MET A 1 84 ? -5.453 -9.602 -10.477 1 95.19 84 MET A O 1
ATOM 664 N N . CYS A 1 85 ? -7.023 -8.398 -9.461 1 96.94 85 CYS A N 1
ATOM 665 C CA . CYS A 1 85 ? -7.988 -8.602 -10.531 1 96.94 85 CYS A CA 1
ATOM 666 C C . CYS A 1 85 ? -7.445 -8.078 -11.859 1 96.94 85 CYS A C 1
ATOM 668 O O . CYS A 1 85 ? -7.559 -8.75 -12.883 1 96.94 85 CYS A O 1
ATOM 670 N N . ASN A 1 86 ? -6.863 -6.957 -11.828 1 94.69 86 ASN A N 1
ATOM 671 C CA . ASN A 1 86 ? -6.285 -6.387 -13.039 1 94.69 86 ASN A CA 1
ATOM 672 C C . ASN A 1 86 ? -5.191 -7.285 -13.617 1 94.69 86 ASN A C 1
ATOM 674 O O . ASN A 1 86 ? -5.172 -7.551 -14.82 1 94.69 86 ASN A O 1
ATOM 678 N N . VAL A 1 87 ? -4.332 -7.746 -12.852 1 94.75 87 VAL A N 1
ATOM 679 C CA . VAL A 1 87 ? -3.197 -8.562 -13.281 1 94.75 87 VAL A CA 1
ATOM 680 C C . VAL A 1 87 ? -3.703 -9.852 -13.914 1 94.75 87 VAL A C 1
ATOM 682 O O . VAL A 1 87 ? -3.139 -10.328 -14.906 1 94.75 87 VAL A O 1
ATOM 685 N N . PHE A 1 88 ? -4.812 -10.328 -13.391 1 96.31 88 PHE A N 1
ATOM 686 C CA . PHE A 1 88 ? -5.309 -11.617 -13.867 1 96.31 88 PHE A CA 1
ATOM 687 C C . PHE A 1 88 ? -6.441 -11.422 -14.867 1 96.31 88 PHE A C 1
ATOM 689 O O . PHE A 1 88 ? -7.164 -12.375 -15.18 1 96.31 88 PHE A O 1
ATOM 696 N N . GLY A 1 89 ? -6.727 -10.25 -15.305 1 95.5 89 GLY A N 1
ATOM 697 C CA . GLY A 1 89 ? -7.723 -10 -16.328 1 95.5 89 GLY A CA 1
ATOM 698 C C . GLY A 1 89 ? -9.141 -10.273 -15.867 1 95.5 89 GLY A C 1
ATOM 699 O O . GLY A 1 89 ? -9.945 -10.828 -16.609 1 95.5 89 GLY A O 1
ATOM 700 N N . ASN A 1 90 ? -9.305 -10.039 -14.625 1 95.38 90 ASN A N 1
ATOM 701 C CA . ASN A 1 90 ? -10.617 -10.195 -13.984 1 95.38 90 ASN A CA 1
ATOM 702 C C . ASN A 1 90 ? -11.047 -11.656 -13.938 1 95.38 90 ASN A C 1
ATOM 704 O O . ASN A 1 90 ? -12.234 -11.953 -13.844 1 95.38 90 ASN A O 1
ATOM 708 N N . ASP A 1 91 ? -10.109 -12.555 -14.016 1 95.75 91 ASP A N 1
ATOM 709 C CA . ASP A 1 91 ? -10.359 -13.977 -13.797 1 95.75 91 ASP A CA 1
ATOM 710 C C . ASP A 1 91 ? -10.336 -14.32 -12.312 1 95.75 91 ASP A C 1
ATOM 712 O O . ASP A 1 91 ? -9.266 -14.531 -11.734 1 95.75 91 ASP A O 1
ATOM 716 N N . GLU A 1 92 ? -11.516 -14.461 -11.742 1 95.06 92 GLU A N 1
ATOM 717 C CA . GLU A 1 92 ? -11.656 -14.648 -10.305 1 95.06 92 GLU A CA 1
ATOM 718 C C . GLU A 1 92 ? -11.055 -15.969 -9.852 1 95.06 92 GLU A C 1
ATOM 720 O O . GLU A 1 92 ? -10.484 -16.062 -8.766 1 95.06 92 GLU A O 1
ATOM 725 N N . LYS A 1 93 ? -11.227 -16.938 -10.68 1 95 93 LYS A N 1
ATOM 726 C CA . LYS A 1 93 ? -10.664 -18.25 -10.344 1 95 93 LYS A CA 1
ATOM 727 C C . LYS A 1 93 ? -9.141 -18.172 -10.195 1 95 93 LYS A C 1
ATOM 729 O O . LYS A 1 93 ? -8.578 -18.688 -9.227 1 95 93 LYS A O 1
ATOM 734 N N . LYS A 1 94 ? -8.492 -17.516 -11.086 1 95.31 94 LYS A N 1
ATOM 735 C CA . LYS A 1 94 ? -7.035 -17.375 -11.039 1 95.31 94 LYS A CA 1
ATOM 736 C C . LYS A 1 94 ? -6.609 -16.531 -9.836 1 95.31 94 LYS A C 1
ATOM 738 O O . LYS A 1 94 ? -5.578 -16.812 -9.219 1 95.31 94 LYS A O 1
ATOM 743 N N . VAL A 1 95 ? -7.414 -15.547 -9.531 1 95.88 95 VAL A N 1
ATOM 744 C CA . VAL A 1 95 ? -7.133 -14.727 -8.359 1 95.88 95 VAL A CA 1
ATOM 745 C C . VAL A 1 95 ? -7.16 -15.586 -7.098 1 95.88 95 VAL A C 1
ATOM 747 O O . VAL A 1 95 ? -6.238 -15.531 -6.281 1 95.88 95 VAL A O 1
ATOM 750 N N . LYS A 1 96 ? -8.164 -16.344 -6.957 1 95.62 96 LYS A N 1
ATOM 751 C CA . LYS A 1 96 ? -8.328 -17.172 -5.77 1 95.62 96 LYS A CA 1
ATOM 752 C C . LYS A 1 96 ? -7.223 -18.219 -5.664 1 95.62 96 LYS A C 1
ATOM 754 O O . LYS A 1 96 ? -6.695 -18.469 -4.578 1 95.62 96 LYS A O 1
ATOM 759 N N . GLU A 1 97 ? -6.812 -18.812 -6.762 1 94.5 97 GLU A N 1
ATOM 760 C CA . GLU A 1 97 ? -5.703 -19.766 -6.766 1 94.5 97 GLU A CA 1
ATOM 761 C C . GLU A 1 97 ? -4.41 -19.094 -6.305 1 94.5 97 GLU A C 1
ATOM 763 O O . GLU A 1 97 ? -3.664 -19.672 -5.508 1 94.5 97 GLU A O 1
ATOM 768 N N . TYR A 1 98 ? -4.203 -17.969 -6.836 1 94.19 98 TYR A N 1
ATOM 769 C CA . TYR A 1 98 ? -3.018 -17.219 -6.449 1 94.19 98 TYR A CA 1
ATOM 770 C C . TYR A 1 98 ? -3.006 -16.953 -4.949 1 94.19 98 TYR A C 1
ATOM 772 O O . TYR A 1 98 ? -1.974 -17.109 -4.293 1 94.19 98 TYR A O 1
ATOM 780 N N . VAL A 1 99 ? -4.105 -16.484 -4.395 1 94.94 99 VAL A N 1
ATOM 781 C CA . VAL A 1 99 ? -4.203 -16.156 -2.975 1 94.94 99 VAL A CA 1
ATOM 782 C C . VAL A 1 99 ? -3.967 -17.406 -2.135 1 94.94 99 VAL A C 1
ATOM 784 O O . VAL A 1 99 ? -3.221 -17.375 -1.153 1 94.94 99 VAL A O 1
ATOM 787 N N . VAL A 1 100 ? -4.52 -18.531 -2.502 1 93.94 100 VAL A N 1
ATOM 788 C CA . VAL A 1 100 ? -4.367 -19.781 -1.752 1 93.94 100 VAL A CA 1
ATOM 789 C C . VAL A 1 100 ? -2.904 -20.203 -1.755 1 93.94 100 VAL A C 1
ATOM 791 O O . VAL A 1 100 ? -2.385 -20.672 -0.737 1 93.94 100 VAL A O 1
ATOM 794 N N . LYS A 1 101 ? -2.203 -19.953 -2.803 1 89.94 101 LYS A N 1
ATOM 795 C CA . LYS A 1 101 ? -0.826 -20.406 -2.961 1 89.94 101 LYS A CA 1
ATOM 796 C C . LYS A 1 101 ? 0.149 -19.469 -2.246 1 89.94 101 LYS A C 1
ATOM 798 O O . LYS A 1 101 ? 1.129 -19.938 -1.653 1 89.94 101 LYS A O 1
ATOM 803 N N . LYS A 1 102 ? -0.141 -18.188 -2.236 1 88.5 102 LYS A N 1
ATOM 804 C CA . LYS A 1 102 ? 0.902 -17.219 -1.903 1 88.5 102 LYS A CA 1
ATOM 805 C C . LYS A 1 102 ? 0.682 -16.625 -0.513 1 88.5 102 LYS A C 1
ATOM 807 O O . LYS A 1 102 ? 1.609 -16.094 0.091 1 88.5 102 LYS A O 1
ATOM 812 N N . TRP A 1 103 ? -0.541 -16.672 -0.027 1 87.88 103 TRP A N 1
ATOM 813 C CA . TRP A 1 103 ? -0.83 -15.953 1.209 1 87.88 103 TRP A CA 1
ATOM 814 C C . TRP A 1 103 ? -1.112 -16.922 2.352 1 87.88 103 TRP A C 1
ATOM 816 O O . TRP A 1 103 ? -1.867 -17.875 2.186 1 87.88 103 TRP A O 1
ATOM 826 N N . LEU A 1 104 ? -0.498 -16.547 3.459 1 81 104 LEU A N 1
ATOM 827 C CA . LEU A 1 104 ? -0.784 -17.328 4.664 1 81 104 LEU A CA 1
ATOM 828 C C . LEU A 1 104 ? -2.26 -17.234 5.031 1 81 104 LEU A C 1
ATOM 830 O O . LEU A 1 104 ? -2.812 -16.125 5.129 1 81 104 LEU A O 1
ATOM 834 N N . GLY A 1 105 ? -2.912 -18.531 5.227 1 82.62 105 GLY A N 1
ATOM 835 C CA . GLY A 1 105 ? -4.336 -18.547 5.516 1 82.62 105 GLY A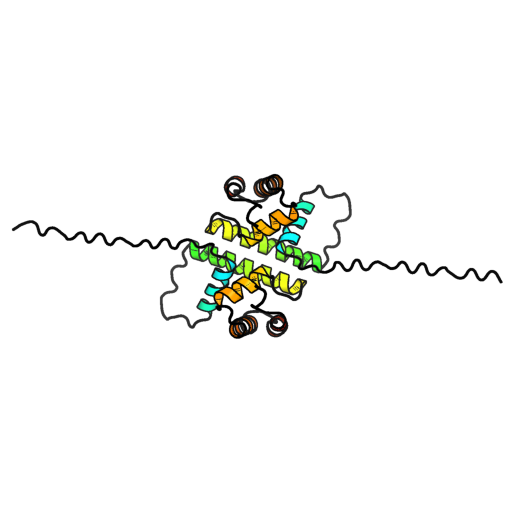 CA 1
ATOM 836 C C . GLY A 1 105 ? -5.191 -18.219 4.309 1 82.62 105 GLY A C 1
ATOM 837 O O . GLY A 1 105 ? -6.324 -17.75 4.453 1 82.62 105 GLY A O 1
ATOM 838 N N . GLY A 1 106 ? -4.621 -18.375 3.191 1 85.81 106 GLY A N 1
ATOM 839 C CA . GLY A 1 106 ? -5.289 -17.984 1.963 1 85.81 106 GLY A CA 1
ATOM 840 C C . GLY A 1 106 ? -6.641 -18.641 1.779 1 85.81 106 GLY A C 1
ATOM 841 O O . GLY A 1 106 ? -7.574 -18.031 1.266 1 85.81 106 GLY A O 1
ATOM 842 N N . SER A 1 107 ? -6.828 -19.797 2.195 1 87.94 107 SER A N 1
ATOM 843 C CA . SER A 1 107 ? -8.078 -20.516 2.018 1 87.94 107 SER A CA 1
ATOM 844 C C . SER A 1 107 ? -9.234 -19.812 2.721 1 87.94 107 SER A C 1
ATOM 846 O O . SER A 1 107 ? -10.367 -19.828 2.234 1 87.94 107 SER A O 1
ATOM 848 N N . LYS A 1 108 ? -8.938 -19.125 3.748 1 88.81 108 LYS A N 1
ATOM 849 C CA . LYS A 1 108 ? -9.977 -18.422 4.496 1 88.81 108 LYS A CA 1
ATOM 850 C C . LYS A 1 108 ? -10.25 -17.047 3.9 1 88.81 108 LYS A C 1
ATOM 852 O O . LYS A 1 108 ? -11.297 -16.438 4.164 1 88.81 108 LYS A O 1
ATOM 857 N N . LEU A 1 109 ? -9.344 -16.641 3.076 1 90.56 109 LEU A N 1
ATOM 858 C CA . LEU A 1 109 ? -9.406 -15.266 2.586 1 90.56 109 LEU A CA 1
ATOM 859 C C . LEU A 1 109 ? -10.102 -15.203 1.231 1 90.56 109 LEU A C 1
ATOM 861 O O . LEU A 1 109 ? -10.484 -14.125 0.769 1 90.56 109 LEU A O 1
ATOM 865 N N . VAL A 1 110 ? -10.367 -16.281 0.626 1 91.19 110 VAL A N 1
ATOM 866 C CA . VAL A 1 110 ? -10.805 -16.297 -0.765 1 91.19 110 VAL A CA 1
ATOM 867 C C . VAL A 1 110 ? -12.32 -16.094 -0.833 1 91.19 110 VAL A C 1
ATOM 869 O O . VAL A 1 110 ? -12.852 -15.703 -1.871 1 91.19 110 VAL A O 1
ATOM 872 N N . SER A 1 111 ? -13.055 -16.297 0.184 1 85.12 111 SER A N 1
ATOM 873 C CA . SER A 1 111 ? -14.508 -16.266 0.136 1 85.12 111 SER A CA 1
ATOM 874 C C . SER A 1 111 ? -15.031 -14.875 -0.208 1 85.12 111 SER A C 1
ATOM 876 O O . SER A 1 111 ? -16.031 -14.734 -0.915 1 85.12 111 SER A O 1
ATOM 878 N N . SER A 1 112 ? -14.352 -13.844 0.169 1 80.25 112 SER A N 1
ATOM 879 C CA . SER A 1 112 ? -14.852 -12.484 -0.02 1 80.25 112 SER A CA 1
ATOM 880 C C . SER A 1 112 ? -14.242 -11.836 -1.261 1 80.25 112 SER A C 1
ATOM 882 O O . SER A 1 112 ? -14.539 -10.688 -1.579 1 80.25 112 SER A O 1
ATOM 884 N N . LEU A 1 113 ? -13.453 -12.609 -1.96 1 90 113 LEU A N 1
ATOM 885 C CA . LEU A 1 113 ? -12.766 -12.039 -3.111 1 90 113 LEU A CA 1
ATOM 886 C C . LEU A 1 113 ? -13.656 -12.062 -4.348 1 90 113 LEU A C 1
ATOM 888 O O . LEU A 1 113 ? -14.164 -13.125 -4.727 1 90 113 LEU A O 1
ATOM 892 N N . SER A 1 114 ? -13.938 -10.891 -4.898 1 91.69 114 SER A N 1
ATOM 893 C CA . SER A 1 114 ? -14.695 -10.758 -6.141 1 91.69 114 SER A CA 1
ATOM 894 C C . SER A 1 114 ? -14.133 -9.633 -7.008 1 91.69 114 SER A C 1
ATOM 896 O O . SER A 1 114 ? -13.742 -8.578 -6.5 1 91.69 114 SER A O 1
ATOM 898 N N . CYS A 1 115 ? -14.031 -9.891 -8.281 1 93.44 115 CYS A N 1
ATOM 899 C CA . CYS A 1 115 ? -13.594 -8.867 -9.219 1 93.44 115 CYS A CA 1
ATOM 900 C C . CYS A 1 115 ? -14.773 -8.031 -9.719 1 93.44 115 CYS A C 1
ATOM 902 O O . CYS A 1 115 ? -14.578 -6.98 -10.32 1 93.44 115 CYS A O 1
ATOM 904 N N . ALA A 1 116 ? -15.969 -8.43 -9.461 1 84.81 116 ALA A N 1
ATOM 905 C CA . ALA A 1 116 ? -17.172 -7.781 -9.961 1 84.81 116 ALA A CA 1
ATOM 906 C C . ALA A 1 116 ? -17.359 -6.402 -9.336 1 84.81 116 ALA A C 1
ATOM 908 O O . ALA A 1 116 ? -18.031 -5.539 -9.898 1 84.81 116 ALA A O 1
ATOM 909 N N . PHE A 1 117 ? -16.703 -6.117 -8.258 1 71.88 117 PHE A N 1
ATOM 910 C CA . PHE A 1 117 ? -16.938 -4.855 -7.562 1 71.88 117 PHE A CA 1
ATOM 911 C C . PHE A 1 117 ? -15.703 -3.963 -7.648 1 71.88 117 PHE A C 1
ATOM 913 O O . PHE A 1 117 ? -15.609 -2.953 -6.949 1 71.88 117 PHE A O 1
ATOM 920 N N . HIS A 1 118 ? -14.805 -4.32 -8.547 1 69.62 118 HIS A N 1
ATOM 921 C CA . HIS A 1 118 ? -13.57 -3.545 -8.57 1 69.62 118 HIS A CA 1
ATOM 922 C C . HIS A 1 118 ? -13.211 -3.129 -9.992 1 69.62 118 HIS A C 1
ATOM 924 O O . HIS A 1 118 ? -13.57 -3.816 -10.953 1 69.62 118 HIS A O 1
ATOM 930 N N . MET B 1 1 ? -43.125 -0.932 52.844 1 28.16 1 MET B N 1
ATOM 931 C CA . MET B 1 1 ? -42.406 -1.775 51.875 1 28.16 1 MET B CA 1
ATOM 932 C C . MET B 1 1 ? -42.062 -0.98 50.625 1 28.16 1 MET B C 1
ATOM 934 O O . MET B 1 1 ? -42.938 -0.637 49.812 1 28.16 1 MET B O 1
ATOM 938 N N . LYS B 1 2 ? -41.125 -0.004 50.781 1 38.34 2 LYS B N 1
ATOM 939 C CA . LYS B 1 2 ? -40.438 1.025 50.031 1 38.34 2 LYS B CA 1
ATOM 940 C C . LYS B 1 2 ? -39.688 0.417 48.844 1 38.34 2 LYS B C 1
ATOM 942 O O . LYS B 1 2 ? -38.531 -0.007 48.969 1 38.34 2 LYS B O 1
ATOM 947 N N . SER B 1 3 ? -40.219 -0.701 48.312 1 35.41 3 SER B N 1
ATOM 948 C CA . SER B 1 3 ? -39.5 -1.363 47.25 1 35.41 3 SER B CA 1
ATOM 949 C C . SER B 1 3 ? -39.031 -0.359 46.188 1 35.41 3 SER B C 1
ATOM 951 O O . SER B 1 3 ? -39.844 0.319 45.562 1 35.41 3 SER B O 1
ATOM 953 N N . SER B 1 4 ? -37.969 0.364 46.562 1 35.41 4 SER B N 1
ATOM 954 C CA . SER B 1 4 ? -36.906 1.097 45.875 1 35.41 4 SER B CA 1
ATOM 955 C C . SER B 1 4 ? -36.438 0.356 44.625 1 35.41 4 SER B C 1
ATOM 957 O O . SER B 1 4 ? -35.625 -0.567 44.688 1 35.41 4 SER B O 1
ATOM 959 N N . MET B 1 5 ? -37.344 -0.249 43.875 1 35.41 5 MET B N 1
ATOM 960 C CA . MET B 1 5 ? -36.969 -0.925 42.625 1 35.41 5 MET B CA 1
ATOM 961 C C . MET B 1 5 ? -35.938 -0.111 41.844 1 35.41 5 MET B C 1
ATOM 963 O O . MET B 1 5 ? -36.125 1.095 41.656 1 35.41 5 MET B O 1
ATOM 967 N N . SER B 1 6 ? -34.656 -0.539 41.969 1 33.5 6 SER B N 1
ATOM 968 C CA . SER B 1 6 ? -33.375 -0.298 41.312 1 33.5 6 SER B CA 1
ATOM 969 C C . SER B 1 6 ? -33.562 -0.056 39.812 1 33.5 6 SER B C 1
ATOM 971 O O . SER B 1 6 ? -34.156 -0.884 39.125 1 33.5 6 SER B O 1
ATOM 973 N N . ILE B 1 7 ? -33.875 1.128 39.438 1 32.59 7 ILE B N 1
ATOM 974 C CA . ILE B 1 7 ? -33.781 1.625 38.094 1 32.59 7 ILE B CA 1
ATOM 975 C C . ILE B 1 7 ? -32.5 1.08 37.438 1 32.59 7 ILE B C 1
ATOM 977 O O . ILE B 1 7 ? -31.406 1.334 37.906 1 32.59 7 ILE B O 1
ATOM 981 N N . ILE B 1 8 ? -32.531 -0.229 37 1 31.62 8 ILE B N 1
ATOM 982 C CA . ILE B 1 8 ? -31.547 -0.837 36.125 1 31.62 8 ILE B CA 1
ATOM 983 C C . ILE B 1 8 ? -31.156 0.159 35.031 1 31.62 8 ILE B C 1
ATOM 985 O O . ILE B 1 8 ? -31.984 0.543 34.188 1 31.62 8 ILE B O 1
ATOM 989 N N . VAL B 1 9 ? -30.453 1.198 35.406 1 28.78 9 VAL B N 1
ATOM 990 C CA . VAL B 1 9 ? -29.75 2.047 34.438 1 28.78 9 VAL B CA 1
ATOM 991 C C . VAL B 1 9 ? -29.062 1.179 33.375 1 28.78 9 VAL B C 1
ATOM 993 O O . VAL B 1 9 ? -28.109 0.459 33.688 1 28.78 9 VAL B O 1
ATOM 996 N N . PHE B 1 10 ? -29.844 0.319 32.719 1 26.58 10 PHE B N 1
ATOM 997 C CA . PHE B 1 10 ? -29.266 -0.309 31.531 1 26.58 10 PHE B CA 1
ATOM 998 C C . PHE B 1 10 ? -28.484 0.708 30.703 1 26.58 10 PHE B C 1
ATOM 1000 O O . PHE B 1 10 ? -29.078 1.606 30.094 1 26.58 10 PHE B O 1
ATOM 1007 N N . LEU B 1 11 ? -27.469 1.314 31.281 1 27.97 11 LEU B N 1
ATOM 1008 C CA . LEU B 1 11 ? -26.516 2.006 30.406 1 27.97 11 LEU B CA 1
ATOM 1009 C C . LEU B 1 11 ? -26.25 1.205 29.141 1 27.97 11 LEU B C 1
ATOM 1011 O O . LEU B 1 11 ? -25.703 0.1 29.203 1 27.97 11 LEU B O 1
ATOM 1015 N N . PHE B 1 12 ? -27.219 1.199 28.234 1 27.3 12 PHE B N 1
ATOM 1016 C CA . PHE B 1 12 ? -26.953 0.862 26.844 1 27.3 12 PHE B CA 1
ATOM 1017 C C . PHE B 1 12 ? -25.562 1.31 26.422 1 27.3 12 PHE B C 1
ATOM 1019 O O . PHE B 1 12 ? -25.281 2.508 26.328 1 27.3 12 PHE B O 1
ATOM 1026 N N . VAL B 1 13 ? -24.516 0.783 27.062 1 26.77 13 VAL B N 1
ATOM 1027 C CA . VAL B 1 13 ? -23.203 0.878 26.406 1 26.77 13 VAL B CA 1
ATOM 1028 C C . VAL B 1 13 ? -23.391 0.844 24.891 1 26.77 13 VAL B C 1
ATOM 1030 O O . VAL B 1 13 ? -23.891 -0.135 24.344 1 26.77 13 VAL B O 1
ATOM 1033 N N . THR B 1 14 ? -23.875 1.907 24.312 1 25.86 14 THR B N 1
ATOM 1034 C CA . THR B 1 14 ? -23.719 2.113 22.875 1 25.86 14 THR B CA 1
ATOM 1035 C C . THR B 1 14 ? -22.438 1.473 22.375 1 25.86 14 THR B C 1
ATOM 1037 O O . THR B 1 14 ? -21.344 1.861 22.781 1 25.86 14 THR B O 1
ATOM 1040 N N . ILE B 1 15 ? -22.422 0.149 22.469 1 28.38 15 ILE B N 1
ATOM 1041 C CA . ILE B 1 15 ? -21.453 -0.475 21.562 1 28.38 15 ILE B CA 1
ATOM 1042 C C . ILE B 1 15 ? -21.25 0.409 20.344 1 28.38 15 ILE B C 1
ATOM 1044 O O . ILE B 1 15 ? -22.172 0.62 19.562 1 28.38 15 ILE B O 1
ATOM 1048 N N . PHE B 1 16 ? -20.812 1.603 20.578 1 28.52 16 PHE B N 1
ATOM 1049 C CA . PHE B 1 16 ? -20.188 2.207 19.406 1 28.52 16 PHE B CA 1
ATOM 1050 C C . PHE B 1 16 ? -19.625 1.136 18.484 1 28.52 16 PHE B C 1
ATOM 1052 O O . PHE B 1 16 ? -18.656 0.453 18.844 1 28.52 16 PHE B O 1
ATOM 1059 N N . THR B 1 17 ? -20.453 0.205 18.031 1 29.41 17 THR B N 1
ATOM 1060 C CA . THR B 1 17 ? -20.125 -0.458 16.766 1 29.41 17 THR B CA 1
ATOM 1061 C C . THR B 1 17 ? -19.219 0.419 15.914 1 29.41 17 THR B C 1
ATOM 1063 O O . THR B 1 17 ? -19.641 1.483 15.445 1 29.41 17 THR B O 1
ATOM 1066 N N . ILE B 1 18 ? -18.125 0.859 16.453 1 32 18 ILE B N 1
ATOM 1067 C CA . ILE B 1 18 ? -17.188 1.165 15.391 1 32 18 ILE B CA 1
ATOM 1068 C C . ILE B 1 18 ? -17.516 0.333 14.148 1 32 18 ILE B C 1
ATOM 1070 O O . ILE B 1 18 ? -17.422 -0.896 14.18 1 32 18 ILE B O 1
ATOM 1074 N N . SER B 1 19 ? -18.766 0.416 13.625 1 30.53 19 SER B N 1
ATOM 1075 C CA . SER B 1 19 ? -18.828 -0.035 12.234 1 30.53 19 SER B CA 1
ATOM 1076 C C . SER B 1 19 ? -17.438 -0.12 11.609 1 30.53 19 SER B C 1
ATOM 1078 O O . SER B 1 19 ? -16.703 0.869 11.578 1 30.53 19 SER B O 1
ATOM 1080 N N . ALA B 1 20 ? -16.703 -1.071 11.945 1 36.38 20 ALA B N 1
ATOM 1081 C CA . ALA B 1 20 ? -15.562 -1.458 11.125 1 36.38 20 ALA B CA 1
ATOM 1082 C C . ALA B 1 20 ? -15.703 -0.936 9.695 1 36.38 20 ALA B C 1
ATOM 1084 O O . ALA B 1 20 ? -16.344 -1.57 8.859 1 36.38 20 ALA B O 1
ATOM 1085 N N . SER B 1 21 ? -16.422 0.019 9.398 1 38.78 21 SER B N 1
ATOM 1086 C CA . SER B 1 21 ? -16.297 0.769 8.148 1 38.78 21 SER B CA 1
ATOM 1087 C C . SER B 1 21 ? -14.984 0.463 7.449 1 38.78 21 SER B C 1
ATOM 1089 O O . SER B 1 21 ? -14.016 0.05 8.094 1 38.78 21 SER B O 1
ATOM 1091 N N . SER B 1 22 ? -15.031 0.109 6.168 1 49.25 22 SER B N 1
ATOM 1092 C CA . SER B 1 22 ? -13.945 -0.239 5.254 1 49.25 22 SER B CA 1
ATOM 1093 C C . SER B 1 22 ? -12.664 0.517 5.598 1 49.25 22 SER B C 1
ATOM 1095 O O . SER B 1 22 ? -12.5 1.672 5.203 1 49.25 22 SER B O 1
ATOM 1097 N N . LEU B 1 23 ? -12.188 0.478 6.906 1 61.72 23 LEU B N 1
ATOM 1098 C CA . LEU B 1 23 ? -10.969 1.124 7.383 1 61.72 23 LEU B CA 1
ATOM 1099 C C . LEU B 1 23 ? -9.836 0.955 6.375 1 61.72 23 LEU B C 1
ATOM 1101 O O . LEU B 1 23 ? -9.359 -0.16 6.152 1 61.72 23 LEU B O 1
ATOM 1105 N N . ASN B 1 24 ? -9.875 1.933 5.52 1 84.31 24 ASN B N 1
ATOM 1106 C CA . ASN B 1 24 ? -8.703 2.055 4.656 1 84.31 24 ASN B CA 1
ATOM 1107 C C . ASN B 1 24 ? -7.418 2.172 5.465 1 84.31 24 ASN B C 1
ATOM 1109 O O . ASN B 1 24 ? -7.246 3.121 6.23 1 84.31 24 ASN B O 1
ATOM 1113 N N . PRO B 1 25 ? -6.719 1.102 5.504 1 90.88 25 PRO B N 1
ATOM 1114 C CA . PRO B 1 25 ? -5.516 1.099 6.34 1 90.88 25 PRO B CA 1
ATOM 1115 C C . PRO B 1 25 ? -4.672 2.361 6.164 1 90.88 25 PRO B C 1
ATOM 1117 O O . PRO B 1 25 ? -4.074 2.846 7.129 1 90.88 25 PRO B O 1
ATOM 1120 N N . GLU B 1 26 ? -4.684 2.879 5.035 1 93.5 26 GLU B N 1
ATOM 1121 C CA . GLU B 1 26 ? -3.898 4.086 4.781 1 93.5 26 GLU B CA 1
ATOM 1122 C C . GLU B 1 26 ? -4.438 5.27 5.57 1 93.5 26 GLU B C 1
ATOM 1124 O O . GLU B 1 26 ? -3.668 6.027 6.168 1 93.5 26 GLU B O 1
ATOM 1129 N N . GLU B 1 27 ? -5.754 5.406 5.609 1 93.31 27 GLU B N 1
ATOM 1130 C CA . GLU B 1 27 ? -6.363 6.5 6.359 1 93.31 27 GLU B CA 1
ATOM 1131 C C . GLU B 1 27 ? -6.082 6.367 7.852 1 93.31 27 GLU B C 1
ATOM 1133 O O . GLU B 1 27 ? -5.758 7.352 8.523 1 93.31 27 GLU B O 1
ATOM 1138 N N . THR B 1 28 ? -6.199 5.168 8.328 1 91.25 28 THR B N 1
ATOM 1139 C CA . THR B 1 28 ? -5.898 4.898 9.727 1 91.25 28 THR B CA 1
ATOM 1140 C C . THR B 1 28 ? -4.461 5.301 10.055 1 91.25 28 THR B C 1
ATOM 1142 O O . THR B 1 28 ? -4.215 5.969 11.062 1 91.25 28 THR B O 1
ATOM 1145 N N . CYS B 1 29 ? -3.527 4.934 9.242 1 94.06 29 CYS B N 1
ATOM 1146 C CA . CYS B 1 29 ? -2.117 5.219 9.484 1 94.06 29 CYS B CA 1
ATOM 1147 C C . CYS B 1 29 ? -1.84 6.715 9.406 1 94.06 29 CYS B C 1
ATOM 1149 O O . CYS B 1 29 ? -1.078 7.254 10.211 1 94.06 29 CYS B O 1
ATOM 1151 N N . ILE B 1 30 ? -2.428 7.406 8.477 1 94.25 30 ILE B N 1
ATOM 1152 C CA . ILE B 1 30 ? -2.254 8.844 8.328 1 94.25 30 ILE B CA 1
ATOM 1153 C C . ILE B 1 30 ? -2.814 9.562 9.555 1 94.25 30 ILE B C 1
ATOM 1155 O O . ILE B 1 30 ? -2.164 10.445 10.117 1 94.25 30 ILE B O 1
ATOM 1159 N N . GLN B 1 31 ? -3.992 9.164 10.016 1 92.31 31 GLN B N 1
ATOM 1160 C CA . GLN B 1 31 ? -4.602 9.75 11.203 1 92.31 31 GLN B CA 1
ATOM 1161 C C . GLN B 1 31 ? -3.73 9.523 12.438 1 92.31 31 GLN B C 1
ATOM 1163 O O . GLN B 1 31 ? -3.555 10.438 13.25 1 92.31 31 GLN B O 1
ATOM 1168 N N . ARG B 1 32 ? -3.221 8.383 12.539 1 89.44 32 ARG B N 1
ATOM 1169 C CA . ARG B 1 32 ? -2.363 8.07 13.68 1 89.44 32 ARG B CA 1
ATOM 1170 C C . ARG B 1 32 ? -1.111 8.938 13.68 1 89.44 32 ARG B C 1
ATOM 1172 O O . ARG B 1 32 ? -0.665 9.398 14.727 1 89.44 32 ARG B O 1
ATOM 1179 N N . ASN B 1 33 ? -0.562 9.109 12.555 1 88.38 33 ASN B N 1
ATOM 1180 C CA . ASN B 1 33 ? 0.613 9.961 12.422 1 88.38 33 ASN B CA 1
ATOM 1181 C C . ASN B 1 33 ? 0.307 11.406 12.82 1 88.38 33 ASN B C 1
ATOM 1183 O O . ASN B 1 33 ? 1.129 12.062 13.461 1 88.38 33 ASN B O 1
ATOM 1187 N N . ILE B 1 34 ? -0.832 11.875 12.414 1 88 34 ILE B N 1
ATOM 1188 C CA . ILE B 1 34 ? -1.251 13.227 12.75 1 88 34 ILE B CA 1
ATOM 1189 C C . ILE B 1 34 ? -1.408 13.367 14.266 1 88 34 ILE B C 1
ATOM 1191 O O . ILE B 1 34 ? -0.951 14.344 14.859 1 88 34 ILE B O 1
ATOM 1195 N N . ASN B 1 35 ? -1.934 12.336 14.844 1 84.31 35 ASN B N 1
ATOM 1196 C CA . ASN B 1 35 ? -2.18 12.367 16.281 1 84.31 35 ASN B CA 1
ATOM 1197 C C . ASN B 1 35 ? -0.876 12.312 17.078 1 84.31 35 ASN B C 1
ATOM 1199 O O . ASN B 1 35 ? -0.764 12.938 18.141 1 84.31 35 ASN B O 1
ATOM 1203 N N . ARG B 1 36 ? 0.021 11.57 16.594 1 80.19 36 ARG B N 1
ATOM 1204 C CA . ARG B 1 36 ? 1.298 11.445 17.281 1 80.19 36 ARG B CA 1
ATOM 1205 C C . ARG B 1 36 ? 2.08 12.75 17.219 1 80.19 36 ARG B C 1
ATOM 1207 O O . ARG B 1 36 ? 2.967 12.992 18.047 1 80.19 36 ARG B O 1
ATOM 1214 N N . SER B 1 37 ? 1.839 13.477 16.188 1 71.94 37 SER B N 1
ATOM 1215 C CA . SER B 1 37 ? 2.543 14.75 16.047 1 71.94 37 SER B CA 1
ATOM 1216 C C . SER B 1 37 ? 1.987 15.797 17 1 71.94 37 SER B C 1
ATOM 1218 O O . SER B 1 37 ? 2.586 16.859 17.188 1 71.94 37 SER B O 1
ATOM 1220 N N . GLN B 1 38 ? 0.883 15.516 17.578 1 68.44 38 GLN B N 1
ATOM 1221 C CA . GLN B 1 38 ? 0.312 16.438 18.547 1 68.44 38 GLN B CA 1
ATOM 1222 C C . GLN B 1 38 ? 0.935 16.234 19.938 1 68.44 38 GLN B C 1
ATOM 1224 O O . GLN B 1 38 ? 1.373 15.125 20.266 1 68.44 38 GLN B O 1
ATOM 1229 N N . PRO B 1 39 ? 1.419 17.344 20.578 1 63.22 39 PRO B N 1
ATOM 1230 C CA . PRO B 1 39 ? 2.002 17.219 21.922 1 63.22 39 PRO B CA 1
ATOM 1231 C C . PRO B 1 39 ? 1.247 16.219 22.797 1 63.22 39 PRO B C 1
ATOM 1233 O O . PRO B 1 39 ? 0.03 16.078 22.672 1 63.22 39 PRO B O 1
ATOM 1236 N N . PRO B 1 40 ? 2.094 15.242 23.312 1 57 40 PRO B N 1
ATOM 1237 C CA . PRO B 1 40 ? 1.448 14.219 24.141 1 57 40 PRO B CA 1
ATOM 1238 C C . PRO B 1 40 ? 0.445 14.805 25.125 1 57 40 PRO B C 1
ATOM 1240 O O . PRO B 1 40 ? 0.671 15.883 25.672 1 57 40 PRO B O 1
ATOM 1243 N N . SER B 1 41 ? -0.782 14.68 24.828 1 51.44 41 SER B N 1
ATOM 1244 C CA . SER B 1 41 ? -1.587 15 26 1 51.44 41 SER B CA 1
ATOM 1245 C C . SER B 1 41 ? -1.058 14.289 27.234 1 51.44 41 SER B C 1
ATOM 1247 O O . SER B 1 41 ? -0.431 13.227 27.141 1 51.44 41 SER B O 1
ATOM 1249 N N . SER B 1 42 ? -0.812 14.891 28.312 1 49.81 42 SER B N 1
ATOM 1250 C CA . SER B 1 42 ? -0.288 14.43 29.594 1 49.81 42 SER B CA 1
ATOM 1251 C C . SER B 1 42 ? -0.575 12.953 29.812 1 49.81 42 SER B C 1
ATOM 1253 O O . SER B 1 42 ? -0.283 12.406 30.875 1 49.81 42 SER B O 1
ATOM 1255 N N . SER B 1 43 ? -1.645 12.492 29.25 1 48.69 43 SER B N 1
ATOM 1256 C CA . SER B 1 43 ? -2.104 11.242 29.844 1 48.69 43 SER B CA 1
ATOM 1257 C C . SER B 1 43 ? -1.115 10.109 29.578 1 48.69 43 SER B C 1
ATOM 1259 O O . SER B 1 43 ? -0.336 10.164 28.625 1 48.69 43 SER B O 1
ATOM 1261 N N . LEU B 1 44 ? -1.143 8.898 30.375 1 49.22 44 LEU B N 1
ATOM 1262 C CA . LEU B 1 44 ? -0.462 7.633 30.594 1 49.22 44 LEU B CA 1
ATOM 1263 C C . LEU B 1 44 ? -0.175 6.93 29.281 1 49.22 44 LEU B C 1
ATOM 1265 O O . LEU B 1 44 ? -1.001 6.957 28.359 1 49.22 44 LEU B O 1
ATOM 1269 N N . GLU B 1 45 ? 1.09 6.82 28.922 1 53.78 45 GLU B N 1
ATOM 1270 C CA . GLU B 1 45 ? 1.493 5.957 27.812 1 53.78 45 GLU B CA 1
ATOM 1271 C C . GLU B 1 45 ? 0.519 4.797 27.641 1 53.78 45 GLU B C 1
ATOM 1273 O O . GLU B 1 45 ? 0.383 3.951 28.516 1 53.78 45 GLU B O 1
ATOM 1278 N N . PRO B 1 46 ? -0.55 4.992 27.047 1 53.5 46 PRO B N 1
ATOM 1279 C CA . PRO B 1 46 ? -1.511 3.887 27.016 1 53.5 46 PRO B CA 1
ATOM 1280 C C . PRO B 1 46 ? -0.853 2.541 26.719 1 53.5 46 PRO B C 1
ATOM 1282 O O . PRO B 1 46 ? 0.173 2.486 26.031 1 53.5 46 PRO B O 1
ATOM 1285 N N . LYS B 1 47 ? -0.88 1.525 27.641 1 56.72 47 LYS B N 1
ATOM 1286 C CA . LYS B 1 47 ? -0.551 0.121 27.422 1 56.72 47 LYS B CA 1
ATOM 1287 C C . LYS B 1 47 ? -0.851 -0.291 25.984 1 56.72 47 LYS B C 1
ATOM 1289 O O . LYS B 1 47 ? -2.004 -0.246 25.547 1 56.72 47 LYS B O 1
ATOM 1294 N N . THR B 1 48 ? 0.19 -0.137 25.156 1 68.69 48 THR B N 1
ATOM 1295 C CA . THR B 1 48 ? 0.02 -0.5 23.75 1 68.69 48 THR B CA 1
ATOM 1296 C C . THR B 1 48 ? -0.466 -1.94 23.625 1 68.69 48 THR B C 1
ATOM 1298 O O . THR B 1 48 ? 0.203 -2.871 24.078 1 68.69 48 THR B O 1
ATOM 1301 N N . SER B 1 49 ? -1.738 -2.107 23.453 1 79.81 49 SER B N 1
ATOM 1302 C CA . SER B 1 49 ? -2.336 -3.418 23.219 1 79.81 49 SER B CA 1
ATOM 1303 C C . SER B 1 49 ? -1.681 -4.117 22.031 1 79.81 49 SER B C 1
ATOM 1305 O O . SER B 1 49 ? -0.961 -3.488 21.25 1 79.81 49 SER B O 1
ATOM 1307 N N . LYS B 1 50 ? -1.741 -5.414 22.109 1 83.19 50 LYS B N 1
ATOM 1308 C CA . LYS B 1 50 ? -1.3 -6.23 20.984 1 83.19 50 LYS B CA 1
ATOM 1309 C C . LYS B 1 50 ? -1.851 -5.688 19.672 1 83.19 50 LYS B C 1
ATOM 1311 O O . LYS B 1 50 ? -1.161 -5.707 18.641 1 83.19 50 LYS B O 1
ATOM 1316 N N . PHE B 1 51 ? -3.025 -5.141 19.797 1 84.62 51 PHE B N 1
ATOM 1317 C CA . PHE B 1 51 ? -3.662 -4.559 18.625 1 84.62 51 PHE B CA 1
ATOM 1318 C C . PHE B 1 51 ? -2.914 -3.311 18.156 1 84.62 51 PHE B C 1
ATOM 1320 O O . PHE B 1 51 ? -2.617 -3.158 16.984 1 84.62 51 PHE B O 1
ATOM 1327 N N . ASP B 1 52 ? -2.553 -2.564 19.094 1 84.88 52 ASP B N 1
ATOM 1328 C CA . ASP B 1 52 ? -1.825 -1.344 18.766 1 84.88 52 ASP B CA 1
ATOM 1329 C C . ASP B 1 52 ? -0.456 -1.666 18.172 1 84.88 52 ASP B C 1
ATOM 1331 O O . ASP B 1 52 ? 0.004 -0.986 17.25 1 84.88 52 ASP B O 1
ATOM 1335 N N . PHE B 1 53 ? 0.03 -2.684 18.672 1 90 53 PHE B N 1
ATOM 1336 C CA . PHE B 1 53 ? 1.332 -3.115 18.172 1 90 53 PHE B CA 1
ATOM 1337 C C . PHE B 1 53 ? 1.245 -3.525 16.703 1 90 53 PHE B C 1
ATOM 1339 O O . PHE B 1 53 ? 2.082 -3.127 15.891 1 90 53 PHE B O 1
ATOM 1346 N N . LEU B 1 54 ? 0.255 -4.273 16.297 1 90.69 54 LEU B N 1
ATOM 1347 C CA . LEU B 1 54 ? 0.077 -4.723 14.914 1 90.69 54 LEU B CA 1
ATOM 1348 C C . LEU B 1 54 ? -0.185 -3.543 13.984 1 90.69 54 LEU B C 1
ATOM 1350 O O . LEU B 1 54 ? 0.347 -3.49 12.875 1 90.69 54 LEU B O 1
ATOM 1354 N N . VAL B 1 55 ? -0.933 -2.658 14.508 1 91.69 55 VAL B N 1
ATOM 1355 C CA . VAL B 1 55 ? -1.25 -1.48 13.703 1 91.69 55 VAL B CA 1
ATOM 1356 C C . VAL B 1 55 ? 0.016 -0.66 13.469 1 91.69 55 VAL B C 1
ATOM 1358 O O . VAL B 1 55 ? 0.243 -0.161 12.367 1 91.69 55 VAL B O 1
ATOM 1361 N N . ASP B 1 56 ? 0.853 -0.619 14.445 1 91.06 56 ASP B N 1
ATOM 1362 C CA . ASP B 1 56 ? 2.102 0.123 14.297 1 91.06 56 ASP B CA 1
ATOM 1363 C C . ASP B 1 56 ? 3.012 -0.539 13.266 1 91.06 56 ASP B C 1
ATOM 1365 O O . ASP B 1 56 ? 3.641 0.146 12.453 1 91.06 56 ASP B O 1
ATOM 1369 N N . LYS B 1 57 ? 3.057 -1.793 13.336 1 94.12 57 LYS B N 1
ATOM 1370 C CA . LYS B 1 57 ? 3.848 -2.523 12.352 1 94.12 57 LYS B CA 1
ATOM 1371 C C . LYS B 1 57 ? 3.305 -2.309 10.938 1 94.12 57 LYS B C 1
ATOM 1373 O O . LYS B 1 57 ? 4.07 -2.07 10 1 94.12 57 LYS B O 1
ATOM 1378 N N . LEU B 1 58 ? 2 -2.346 10.797 1 95.5 58 LEU B N 1
ATOM 1379 C CA . LEU B 1 58 ? 1.336 -2.074 9.523 1 95.5 58 LEU B CA 1
ATOM 1380 C C . LEU B 1 58 ? 1.695 -0.685 9.008 1 95.5 58 LEU B C 1
ATOM 1382 O O . LEU B 1 58 ? 2.125 -0.535 7.863 1 95.5 58 LEU B O 1
ATOM 1386 N N . CYS B 1 59 ? 1.571 0.227 9.883 1 94.75 59 CYS B N 1
ATOM 1387 C CA . CYS B 1 59 ? 1.79 1.609 9.477 1 94.75 59 CYS B CA 1
ATOM 1388 C C . CYS B 1 59 ? 3.246 1.84 9.094 1 94.75 59 CYS B C 1
ATOM 1390 O O . CYS B 1 59 ? 3.535 2.549 8.125 1 94.75 59 CYS B O 1
ATOM 1392 N N . ARG B 1 60 ? 4.16 1.25 9.797 1 94.75 60 ARG B N 1
ATOM 1393 C CA . ARG B 1 60 ? 5.582 1.363 9.484 1 94.75 60 ARG B CA 1
ATOM 1394 C C . ARG B 1 60 ? 5.891 0.766 8.117 1 94.75 60 ARG B C 1
ATOM 1396 O O . ARG B 1 60 ? 6.566 1.393 7.297 1 94.75 60 ARG B O 1
ATOM 1403 N N . ASP B 1 61 ? 5.453 -0.381 7.871 1 95.31 61 ASP B N 1
ATOM 1404 C CA . ASP B 1 61 ? 5.711 -1.04 6.594 1 95.31 61 ASP B CA 1
ATOM 1405 C C . ASP B 1 61 ? 5.023 -0.306 5.445 1 95.31 61 ASP B C 1
ATOM 1407 O O . ASP B 1 61 ? 5.578 -0.19 4.352 1 95.31 61 ASP B O 1
ATOM 1411 N N . MET B 1 62 ? 3.816 0.18 5.676 1 96.12 62 MET B N 1
ATOM 1412 C CA . MET B 1 62 ? 3.094 0.948 4.664 1 96.12 62 MET B CA 1
ATOM 1413 C C . MET B 1 62 ? 3.854 2.221 4.301 1 96.12 62 MET B C 1
ATOM 1415 O O . MET B 1 62 ? 4.012 2.539 3.123 1 96.12 62 MET B O 1
ATOM 1419 N N . ALA B 1 63 ? 4.328 2.832 5.297 1 94.62 63 ALA B N 1
ATOM 1420 C CA . ALA B 1 63 ? 5.07 4.066 5.059 1 94.62 63 ALA B CA 1
ATOM 1421 C C . ALA B 1 63 ? 6.344 3.795 4.262 1 94.62 63 ALA B C 1
ATOM 1423 O O . ALA B 1 63 ? 6.676 4.543 3.336 1 94.62 63 ALA B O 1
ATOM 1424 N N . ARG B 1 64 ? 7.082 2.77 4.605 1 95.69 64 ARG B N 1
ATOM 1425 C CA . ARG B 1 64 ? 8.305 2.432 3.885 1 95.69 64 ARG B CA 1
ATOM 1426 C C . ARG B 1 64 ? 8 2.062 2.436 1 95.69 64 ARG B C 1
ATOM 1428 O O . ARG B 1 64 ? 8.727 2.461 1.522 1 95.69 64 ARG B O 1
ATOM 1435 N N . ALA B 1 65 ? 6.93 1.317 2.252 1 95.75 65 ALA B N 1
ATOM 1436 C CA . ALA B 1 65 ? 6.535 0.947 0.895 1 95.75 65 ALA B CA 1
ATOM 1437 C C . ALA B 1 65 ? 6.215 2.184 0.061 1 95.75 65 ALA B C 1
ATOM 1439 O O . ALA B 1 65 ? 6.641 2.291 -1.091 1 95.75 65 ALA B O 1
ATOM 1440 N N . VAL B 1 66 ? 5.496 3.1 0.618 1 94.12 66 VAL B N 1
ATOM 1441 C CA . VAL B 1 66 ? 5.148 4.328 -0.087 1 94.12 66 VAL B CA 1
ATOM 1442 C C . VAL B 1 66 ? 6.414 5.121 -0.405 1 94.12 66 VAL B C 1
ATOM 1444 O O . VAL B 1 66 ? 6.566 5.645 -1.512 1 94.12 66 VAL B O 1
ATOM 1447 N N . MET B 1 67 ? 7.324 5.156 0.54 1 93.62 67 MET B N 1
ATOM 1448 C CA . M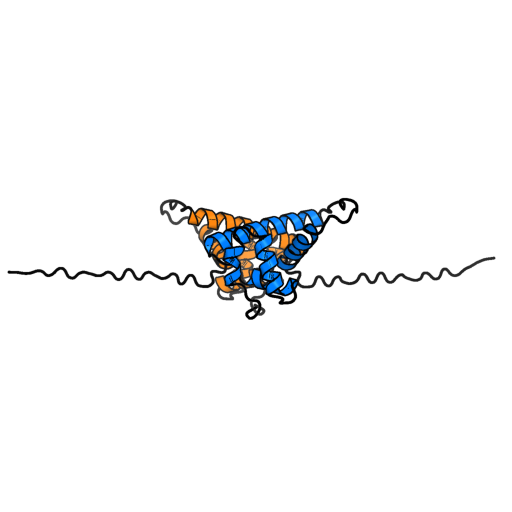ET B 1 67 ? 8.586 5.863 0.32 1 93.62 67 MET B CA 1
ATOM 1449 C C . MET B 1 67 ? 9.359 5.246 -0.84 1 93.62 67 MET B C 1
ATOM 1451 O O . MET B 1 67 ? 9.883 5.961 -1.693 1 93.62 67 MET B O 1
ATOM 1455 N N . PHE B 1 68 ? 9.469 3.969 -0.891 1 93.31 68 PHE B N 1
ATOM 1456 C CA . PHE B 1 68 ? 10.156 3.307 -1.993 1 93.31 68 PHE B CA 1
ATOM 1457 C C . PHE B 1 68 ? 9.453 3.58 -3.314 1 93.31 68 PHE B C 1
ATOM 1459 O O . PHE B 1 68 ? 10.102 3.818 -4.336 1 93.31 68 PHE B O 1
ATOM 1466 N N . SER B 1 69 ? 8.141 3.533 -3.322 1 92.69 69 SER B N 1
ATOM 1467 C CA . SER B 1 69 ? 7.379 3.834 -4.531 1 92.69 69 SER B CA 1
ATOM 1468 C C . SER B 1 69 ? 7.676 5.242 -5.035 1 92.69 69 SER B C 1
ATOM 1470 O O . SER B 1 69 ? 7.898 5.449 -6.227 1 92.69 69 SER B O 1
ATOM 1472 N N . VAL B 1 70 ? 7.711 6.141 -4.195 1 92 70 VAL B N 1
ATOM 1473 C CA . VAL B 1 70 ? 7.977 7.535 -4.527 1 92 70 VAL B CA 1
ATOM 1474 C C . VAL B 1 70 ? 9.391 7.672 -5.082 1 92 70 VAL B C 1
ATOM 1476 O O . VAL B 1 70 ? 9.625 8.422 -6.039 1 92 70 VAL B O 1
ATOM 1479 N N . ARG B 1 71 ? 10.305 6.98 -4.484 1 90.12 71 ARG B N 1
ATOM 1480 C CA . ARG B 1 71 ? 11.68 7.031 -4.961 1 90.12 71 ARG B CA 1
ATOM 1481 C C . ARG B 1 71 ? 11.789 6.48 -6.379 1 90.12 71 ARG B C 1
ATOM 1483 O O . ARG B 1 71 ? 12.594 6.969 -7.18 1 90.12 71 ARG B O 1
ATOM 1490 N N . ILE B 1 72 ? 10.969 5.574 -6.676 1 88.81 72 ILE B N 1
ATOM 1491 C CA . ILE B 1 72 ? 11.016 4.902 -7.969 1 88.81 72 ILE B CA 1
ATOM 1492 C C . ILE B 1 72 ? 10.273 5.73 -9.008 1 88.81 72 ILE B C 1
ATOM 1494 O O . ILE B 1 72 ? 10.758 5.926 -10.125 1 88.81 72 ILE B O 1
ATOM 1498 N N . THR B 1 73 ? 9.148 6.289 -8.68 1 88.44 73 THR B N 1
ATOM 1499 C CA . THR B 1 73 ? 8.242 6.855 -9.672 1 88.44 73 THR B CA 1
ATOM 1500 C C . THR B 1 73 ? 8.281 8.383 -9.633 1 88.44 73 THR B C 1
ATOM 1502 O O . THR B 1 73 ? 7.832 9.039 -10.57 1 88.44 73 THR B O 1
ATOM 1505 N N . GLY B 1 74 ? 8.648 8.922 -8.5 1 88.31 74 GLY B N 1
ATOM 1506 C CA . GLY B 1 74 ? 8.664 10.367 -8.336 1 88.31 74 GLY B CA 1
ATOM 1507 C C . GLY B 1 74 ? 7.332 10.93 -7.883 1 88.31 74 GLY B C 1
ATOM 1508 O O . GLY B 1 74 ? 7.172 12.148 -7.766 1 88.31 74 GLY B O 1
ATOM 1509 N N . LYS B 1 75 ? 6.336 10.023 -7.641 1 90.38 75 LYS B N 1
ATOM 1510 C CA . LYS B 1 75 ? 5.012 10.484 -7.238 1 90.38 75 LYS B CA 1
ATOM 1511 C C . LYS B 1 75 ? 4.387 9.531 -6.219 1 90.38 75 LYS B C 1
ATOM 1513 O O . LYS B 1 75 ? 4.777 8.367 -6.129 1 90.38 75 LYS B O 1
ATOM 1518 N N . PHE B 1 76 ? 3.398 10.055 -5.496 1 91.81 76 PHE B N 1
ATOM 1519 C CA . PHE B 1 76 ? 2.641 9.203 -4.59 1 91.81 76 PHE B CA 1
ATOM 1520 C C . PHE B 1 76 ? 1.72 8.273 -5.367 1 91.81 76 PHE B C 1
ATOM 1522 O O . PHE B 1 76 ? 1.136 8.664 -6.379 1 91.81 76 PHE B O 1
ATOM 1529 N N . PRO B 1 77 ? 1.534 7.02 -4.82 1 90.06 77 PRO B N 1
ATOM 1530 C CA . PRO B 1 77 ? 0.46 6.203 -5.391 1 90.06 77 PRO B CA 1
ATOM 1531 C C . PRO B 1 77 ? -0.911 6.867 -5.273 1 90.06 77 PRO B C 1
ATOM 1533 O O . PRO B 1 77 ? -1.202 7.516 -4.266 1 90.06 77 PRO B O 1
ATOM 1536 N N . SER B 1 78 ? -1.786 6.598 -6.25 1 89.31 78 SER B N 1
ATOM 1537 C CA . SER B 1 78 ? -3.074 7.281 -6.316 1 89.31 78 SER B CA 1
ATOM 1538 C C . SER B 1 78 ? -3.934 6.961 -5.098 1 89.31 78 SER B C 1
ATOM 1540 O O . SER B 1 78 ? -4.609 7.844 -4.562 1 89.31 78 SER B O 1
ATOM 1542 N N . HIS B 1 79 ? -3.883 5.758 -4.684 1 89.12 79 HIS B N 1
ATOM 1543 C CA . HIS B 1 79 ? -4.727 5.387 -3.555 1 89.12 79 HIS B CA 1
ATOM 1544 C C . HIS B 1 79 ? -4.25 6.055 -2.27 1 89.12 79 HIS B C 1
ATOM 1546 O O . HIS B 1 79 ? -5.039 6.27 -1.347 1 89.12 79 HIS B O 1
ATOM 1552 N N . TYR B 1 80 ? -3.006 6.371 -2.186 1 92.69 80 TYR B N 1
ATOM 1553 C CA . TYR B 1 80 ? -2.494 7.066 -1.009 1 92.69 80 TYR B CA 1
ATOM 1554 C C . TYR B 1 80 ? -2.891 8.539 -1.027 1 92.69 80 TYR B C 1
ATOM 1556 O O . TYR B 1 80 ? -3.221 9.109 0.013 1 92.69 80 TYR B O 1
ATOM 1564 N N . VAL B 1 81 ? -2.846 9.141 -2.211 1 93.25 81 VAL B N 1
ATOM 1565 C CA . VAL B 1 81 ? -3.318 10.516 -2.357 1 93.25 81 VAL B CA 1
ATOM 1566 C C . VAL B 1 81 ? -4.785 10.602 -1.947 1 93.25 81 VAL B C 1
ATOM 1568 O O . VAL B 1 81 ? -5.168 11.477 -1.171 1 93.25 81 VAL B O 1
ATOM 1571 N N . LYS B 1 82 ? -5.512 9.688 -2.408 1 92.62 82 LYS B N 1
ATOM 1572 C CA . LYS B 1 82 ? -6.926 9.656 -2.051 1 92.62 82 LYS B CA 1
ATOM 1573 C C . LYS B 1 82 ? -7.109 9.555 -0.538 1 92.62 82 LYS B C 1
ATOM 1575 O O . LYS B 1 82 ? -7.957 10.242 0.034 1 92.62 82 LYS B O 1
ATOM 1580 N N . ALA B 1 83 ? -6.391 8.734 0.064 1 93.94 83 ALA B N 1
ATOM 1581 C CA . ALA B 1 83 ? -6.469 8.57 1.514 1 93.94 83 ALA B CA 1
ATOM 1582 C C . ALA B 1 83 ? -6.141 9.883 2.229 1 93.94 83 ALA B C 1
ATOM 1584 O O . ALA B 1 83 ? -6.836 10.273 3.17 1 93.94 83 ALA B O 1
ATOM 1585 N N . MET B 1 84 ? -5.074 10.539 1.805 1 95.12 84 MET B N 1
ATOM 1586 C CA . MET B 1 84 ? -4.727 11.828 2.402 1 95.12 84 MET B CA 1
ATOM 1587 C C . MET B 1 84 ? -5.863 12.828 2.229 1 95.12 84 MET B C 1
ATOM 1589 O O . MET B 1 84 ? -6.25 13.508 3.184 1 95.12 84 MET B O 1
ATOM 1593 N N . CYS B 1 85 ? -6.379 12.898 1.056 1 96.88 85 CYS B N 1
ATOM 1594 C CA . CYS B 1 85 ? -7.461 13.836 0.771 1 96.88 85 CYS B CA 1
ATOM 1595 C C . CYS B 1 85 ? -8.672 13.555 1.657 1 96.88 85 CYS B C 1
ATOM 1597 O O . CYS B 1 85 ? -9.266 14.477 2.215 1 96.88 85 CYS B O 1
ATOM 1599 N N . ASN B 1 86 ? -9 12.344 1.789 1 94.75 86 ASN B N 1
ATOM 1600 C CA . ASN B 1 86 ? -10.125 11.969 2.641 1 94.75 86 ASN B CA 1
ATOM 1601 C C . ASN B 1 86 ? -9.898 12.398 4.086 1 94.75 86 ASN B C 1
ATOM 1603 O O . ASN B 1 86 ? -10.781 12.977 4.715 1 94.75 86 ASN B O 1
ATOM 1607 N N . VAL B 1 87 ? -8.805 12.156 4.617 1 94.62 87 VAL B N 1
ATOM 1608 C CA . VAL B 1 87 ? -8.484 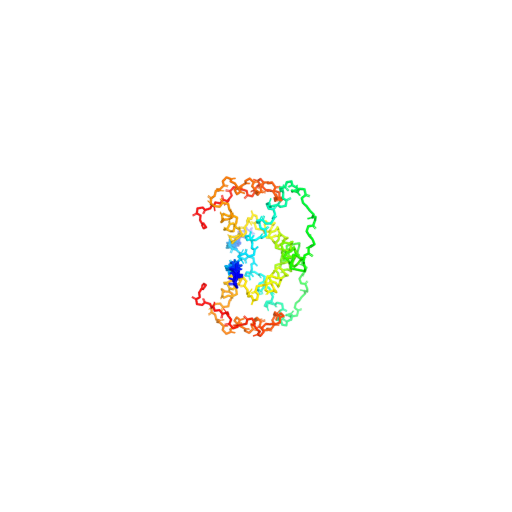12.445 6.012 1 94.62 87 VAL B CA 1
ATOM 1609 C C . VAL B 1 87 ? -8.57 13.953 6.254 1 94.62 87 VAL B C 1
ATOM 1611 O O . VAL B 1 87 ? -9.039 14.391 7.309 1 94.62 87 VAL B O 1
ATOM 1614 N N . PHE B 1 88 ? -8.211 14.695 5.23 1 96.19 88 PHE B N 1
ATOM 1615 C CA . PHE B 1 88 ? -8.164 16.141 5.406 1 96.19 88 PHE B CA 1
ATOM 1616 C C . PHE B 1 88 ? -9.406 16.812 4.832 1 96.19 88 PHE B C 1
ATOM 1618 O O . PHE B 1 88 ? -9.445 18.031 4.648 1 96.19 88 PHE B O 1
ATOM 1625 N N . GLY B 1 89 ? -10.391 16.078 4.426 1 95.5 89 GLY B N 1
ATOM 1626 C CA . GLY B 1 89 ? -11.656 16.625 3.955 1 95.5 89 GLY B CA 1
ATOM 1627 C C . GLY B 1 89 ? -11.523 17.359 2.635 1 95.5 89 GLY B C 1
ATOM 1628 O O . GLY B 1 89 ? -12.125 18.422 2.453 1 95.5 89 GLY B O 1
ATOM 1629 N N . ASN B 1 90 ? -10.617 16.875 1.867 1 95.5 90 ASN B N 1
ATOM 1630 C CA . ASN B 1 90 ? -10.375 17.406 0.532 1 95.5 90 ASN B CA 1
ATOM 1631 C C . ASN B 1 90 ? -9.781 18.812 0.589 1 95.5 90 ASN B C 1
ATOM 1633 O O . ASN B 1 90 ? -9.891 19.578 -0.37 1 95.5 90 ASN B O 1
ATOM 1637 N N . ASP B 1 91 ? -9.188 19.172 1.687 1 95.69 91 ASP B N 1
ATOM 1638 C CA . ASP B 1 91 ? -8.422 20.406 1.807 1 95.69 91 ASP B CA 1
ATOM 1639 C C . ASP B 1 91 ? -7 20.219 1.282 1 95.69 91 ASP B C 1
ATOM 1641 O O . ASP B 1 91 ? -6.121 19.75 2.006 1 95.69 91 ASP B O 1
ATOM 1645 N N . GLU B 1 92 ? -6.777 20.688 0.079 1 95.12 92 GLU B N 1
ATOM 1646 C CA . GLU B 1 92 ? -5.512 20.469 -0.62 1 95.12 92 GLU B CA 1
ATOM 1647 C C . GLU B 1 92 ? -4.359 21.172 0.094 1 95.12 92 GLU B C 1
ATOM 1649 O O . GLU B 1 92 ? -3.238 20.656 0.124 1 95.12 92 GLU B O 1
ATOM 1654 N N . LYS B 1 93 ? -4.656 22.312 0.597 1 95.06 93 LYS B N 1
ATOM 1655 C CA . LYS B 1 93 ? -3.619 23.047 1.317 1 95.06 93 LYS B CA 1
ATOM 1656 C C . LYS B 1 93 ? -3.115 22.25 2.518 1 95.06 93 LYS B C 1
ATOM 1658 O O . LYS B 1 93 ? -1.906 22.141 2.73 1 95.06 93 LYS B O 1
ATOM 1663 N N . LYS B 1 94 ? -3.99 21.672 3.26 1 95.31 94 LYS B N 1
ATOM 1664 C CA . LYS B 1 94 ? -3.621 20.875 4.426 1 95.31 94 LYS B CA 1
ATOM 1665 C C . LYS B 1 94 ? -2.867 19.625 4.016 1 95.31 94 LYS B C 1
ATOM 1667 O O . LYS B 1 94 ? -1.936 19.188 4.699 1 95.31 94 LYS B O 1
ATOM 1672 N N . VAL B 1 95 ? -3.27 19.062 2.896 1 95.94 95 VAL B N 1
ATOM 1673 C CA . VAL B 1 95 ? -2.58 17.891 2.373 1 95.94 95 VAL B CA 1
ATOM 1674 C C . VAL B 1 95 ? -1.128 18.234 2.057 1 95.94 95 VAL B C 1
ATOM 1676 O O . VAL B 1 95 ? -0.208 17.531 2.465 1 95.94 95 VAL B O 1
ATOM 1679 N N . LYS B 1 96 ? -0.929 19.281 1.383 1 95.75 96 LYS B N 1
ATOM 1680 C CA . LYS B 1 96 ? 0.41 19.688 0.97 1 95.75 96 LYS B CA 1
ATOM 1681 C C . LYS B 1 96 ? 1.278 20.031 2.178 1 95.75 96 LYS B C 1
ATOM 1683 O O . LYS B 1 96 ? 2.455 19.672 2.223 1 95.75 96 LYS B O 1
ATOM 1688 N N . GLU B 1 97 ? 0.736 20.672 3.166 1 94.5 97 GLU B N 1
ATOM 1689 C CA . GLU B 1 97 ? 1.47 20.969 4.391 1 94.5 97 GLU B CA 1
ATOM 1690 C C . GLU B 1 97 ? 1.91 19.688 5.094 1 94.5 97 GLU B C 1
ATOM 1692 O O . GLU B 1 97 ? 3.051 19.594 5.551 1 94.5 97 GLU B O 1
ATOM 1697 N N . TYR B 1 98 ? 1.009 18.812 5.156 1 94.31 98 TYR B N 1
ATOM 1698 C CA . TYR B 1 98 ? 1.314 17.531 5.77 1 94.31 98 TYR B CA 1
ATOM 1699 C C . TYR B 1 98 ? 2.469 16.844 5.047 1 94.31 98 TYR B C 1
ATOM 1701 O O . TYR B 1 98 ? 3.383 16.312 5.684 1 94.31 98 TYR B O 1
ATOM 1709 N N . VAL B 1 99 ? 2.418 16.781 3.744 1 95.12 99 VAL B N 1
ATOM 1710 C CA . VAL B 1 99 ? 3.441 16.109 2.945 1 95.12 99 VAL B CA 1
ATOM 1711 C C . VAL B 1 99 ? 4.789 16.797 3.16 1 95.12 99 VAL B C 1
ATOM 1713 O O . VAL B 1 99 ? 5.809 16.125 3.354 1 95.12 99 VAL B O 1
ATOM 1716 N N . VAL B 1 100 ? 4.863 18.109 3.184 1 93.94 100 VAL B N 1
ATOM 1717 C CA . VAL B 1 100 ? 6.105 18.859 3.359 1 93.94 100 VAL B CA 1
ATOM 1718 C C . VAL B 1 100 ? 6.703 18.547 4.734 1 93.94 100 VAL B C 1
ATOM 1720 O O . VAL B 1 100 ? 7.918 18.391 4.871 1 93.94 100 VAL B O 1
ATOM 1723 N N . LYS B 1 101 ? 5.875 18.312 5.703 1 90.06 101 LYS B N 1
ATOM 1724 C CA . LYS B 1 101 ? 6.328 18.141 7.078 1 90.06 101 LYS B CA 1
ATOM 1725 C C . LYS B 1 101 ? 6.766 16.703 7.324 1 90.06 101 LYS B C 1
ATOM 1727 O O . LYS B 1 101 ? 7.742 16.453 8.039 1 90.06 101 LYS B O 1
ATOM 1732 N N . LYS B 1 102 ? 6.109 15.742 6.68 1 88.19 102 LYS B N 1
ATOM 1733 C CA . LYS B 1 102 ? 6.227 14.367 7.137 1 88.19 102 LYS B CA 1
ATOM 1734 C C . LYS B 1 102 ? 7.059 13.531 6.164 1 88.19 102 LYS B C 1
ATOM 1736 O O . LYS B 1 102 ? 7.57 12.469 6.527 1 88.19 102 LYS B O 1
ATOM 1741 N N . TRP B 1 103 ? 7.152 13.977 4.926 1 88 103 TRP B N 1
ATOM 1742 C CA . TRP B 1 103 ? 7.777 13.117 3.926 1 88 103 TRP B CA 1
ATOM 1743 C C . TRP B 1 103 ? 9.117 13.695 3.471 1 88 103 TRP B C 1
ATOM 1745 O O . TRP B 1 103 ? 9.219 14.891 3.203 1 88 103 TRP B O 1
ATOM 1755 N N . LEU B 1 104 ? 10.039 12.742 3.396 1 81 104 LEU B N 1
ATOM 1756 C CA . LEU B 1 104 ? 11.328 13.141 2.854 1 81 104 LEU B CA 1
ATOM 1757 C C . LEU B 1 104 ? 11.195 13.633 1.415 1 81 104 LEU B C 1
ATOM 1759 O O . LEU B 1 104 ? 10.625 12.938 0.572 1 81 104 LEU B O 1
ATOM 1763 N N . GLY B 1 105 ? 11.812 14.938 1.188 1 83.25 105 GLY B N 1
ATOM 1764 C CA . GLY B 1 105 ? 11.672 15.523 -0.137 1 83.25 105 GLY B CA 1
ATOM 1765 C C . GLY B 1 105 ? 10.266 16.016 -0.422 1 83.25 105 GLY B C 1
ATOM 1766 O O . GLY B 1 105 ? 9.867 16.125 -1.583 1 83.25 105 GLY B O 1
ATOM 1767 N N . GLY B 1 106 ? 9.57 16.25 0.6 1 87.06 106 GLY B N 1
ATOM 1768 C CA . GLY B 1 106 ? 8.172 16.625 0.465 1 87.06 106 GLY B CA 1
ATOM 1769 C C . GLY B 1 106 ? 7.957 17.844 -0.409 1 87.06 106 GLY B C 1
ATOM 1770 O O . GLY B 1 106 ? 6.988 17.906 -1.168 1 87.06 106 GLY B O 1
ATOM 1771 N N . SER B 1 107 ? 8.781 18.75 -0.393 1 88.5 107 SER B N 1
ATOM 1772 C CA . SER B 1 107 ? 8.625 19.984 -1.158 1 88.5 107 SER B CA 1
ATOM 1773 C C . SER B 1 107 ? 8.586 19.703 -2.656 1 88.5 107 SER B C 1
ATOM 1775 O O . SER B 1 107 ? 7.855 20.375 -3.398 1 88.5 107 SER B O 1
ATOM 1777 N N . LYS B 1 108 ? 9.203 18.672 -3.062 1 89 108 LYS B N 1
ATOM 1778 C CA . LYS B 1 108 ? 9.242 18.328 -4.48 1 89 108 LYS B CA 1
ATOM 1779 C C . LYS B 1 108 ? 8.031 17.484 -4.871 1 89 108 LYS B C 1
ATOM 1781 O O . LYS B 1 108 ? 7.699 17.375 -6.051 1 89 108 LYS B O 1
ATOM 1786 N N . LEU B 1 109 ? 7.41 16.984 -3.871 1 90.62 109 LEU B N 1
ATOM 1787 C CA . LEU B 1 109 ? 6.352 16.016 -4.129 1 90.62 109 LEU B CA 1
ATOM 1788 C C . LEU B 1 109 ? 4.988 16.703 -4.152 1 90.62 109 LEU B C 1
ATOM 1790 O O . LEU B 1 109 ? 3.996 16.094 -4.566 1 90.62 109 LEU B O 1
ATOM 1794 N N . VAL B 1 110 ? 4.891 17.906 -3.832 1 91.25 110 VAL B N 1
ATOM 1795 C CA . VAL B 1 110 ? 3.6 18.547 -3.6 1 91.25 110 VAL B CA 1
ATOM 1796 C C . VAL B 1 110 ? 3.039 19.078 -4.918 1 91.25 110 VAL B C 1
ATOM 1798 O O . VAL B 1 110 ? 1.834 19.312 -5.039 1 91.25 110 VAL B O 1
ATOM 1801 N N . SER B 1 111 ? 3.783 19.25 -5.922 1 85.06 111 SER B N 1
ATOM 1802 C CA . SER B 1 111 ? 3.338 19.922 -7.145 1 85.06 111 SER B CA 1
ATOM 1803 C C . SER B 1 111 ? 2.256 19.109 -7.852 1 85.06 111 SER B C 1
ATOM 1805 O O . SER B 1 111 ? 1.326 19.672 -8.43 1 85.06 111 SER B O 1
ATOM 1807 N N . SER B 1 112 ? 2.273 17.812 -7.754 1 80.12 112 SER B N 1
ATOM 1808 C CA . SER B 1 112 ? 1.344 16.969 -8.5 1 80.12 112 SER B CA 1
ATOM 1809 C C . SER B 1 112 ? 0.167 16.547 -7.633 1 80.12 112 SER B C 1
ATOM 1811 O O . SER B 1 112 ? -0.722 15.828 -8.094 1 80.12 112 SER B O 1
ATOM 1813 N N . LEU B 1 113 ? 0.155 17.047 -6.422 1 90.12 113 LEU B N 1
ATOM 1814 C CA . LEU B 1 113 ? -0.894 16.609 -5.504 1 90.12 113 LEU B CA 1
ATOM 1815 C C . LEU B 1 113 ? -2.17 17.422 -5.715 1 90.12 113 LEU B C 1
ATOM 1817 O O . LEU B 1 113 ? -2.143 18.641 -5.668 1 90.12 113 LEU B O 1
ATOM 1821 N N . SER B 1 114 ? -3.244 16.734 -6.047 1 91.75 114 SER B N 1
ATOM 1822 C CA . SER B 1 114 ? -4.562 17.344 -6.191 1 91.75 114 SER B CA 1
ATOM 1823 C C . SER B 1 114 ? -5.66 16.422 -5.676 1 91.75 114 SER B C 1
ATOM 1825 O O . SER B 1 114 ? -5.613 15.211 -5.902 1 91.75 114 SER B O 1
ATOM 1827 N N . CYS B 1 115 ? -6.59 16.969 -4.953 1 93.5 115 CYS B N 1
ATOM 1828 C CA . CYS B 1 115 ? -7.734 16.203 -4.484 1 93.5 115 CYS B CA 1
ATOM 1829 C C . CYS B 1 115 ? -8.852 16.188 -5.527 1 93.5 115 CYS B C 1
ATOM 1831 O O . CYS B 1 115 ? -9.789 15.398 -5.434 1 93.5 115 CYS B O 1
ATOM 1833 N N . ALA B 1 116 ? -8.75 17 -6.516 1 85.44 116 ALA B N 1
ATOM 1834 C CA . ALA B 1 116 ? -9.789 17.172 -7.527 1 85.44 116 ALA B CA 1
ATOM 1835 C C . ALA B 1 116 ? -9.93 15.914 -8.383 1 85.44 116 ALA B C 1
ATOM 1837 O O . ALA B 1 116 ? -10.984 15.664 -8.969 1 85.44 116 ALA B O 1
ATOM 1838 N N . PHE B 1 117 ? -8.969 15.062 -8.383 1 73.06 117 PHE B N 1
ATOM 1839 C CA . PHE B 1 117 ? -8.992 13.898 -9.266 1 73.06 117 PHE B CA 1
ATOM 1840 C C . PHE B 1 117 ? -9.172 12.617 -8.469 1 73.06 117 PHE B C 1
ATOM 1842 O O . PHE B 1 117 ? -9.039 11.516 -9.008 1 73.06 117 PHE B O 1
ATOM 1849 N N . HIS B 1 118 ? -9.531 12.797 -7.195 1 70.25 118 HIS B N 1
ATOM 1850 C CA . HIS B 1 118 ? -9.586 11.594 -6.367 1 70.25 118 HIS B CA 1
ATOM 1851 C C . HIS B 1 118 ? -10.891 11.539 -5.57 1 70.25 118 HIS B C 1
ATOM 1853 O O . HIS B 1 118 ? -11.469 12.578 -5.246 1 70.25 118 HIS B O 1
#

Radius of gyration: 24.55 Å; Cα contacts (8 Å, |Δi|>4): 172; chains: 2; bounding box: 80×45×107 Å

pLDDT: mean 76.08, std 24.14, range [23.22, 96.94]

Foldseek 3Di:
DDDPPPCCVPPPPCPVCPVPPVPPLLLVLLVVVVVVPPPPPPDDPPPCPPVNVVSVVVSVVVVVVQLVVCVVPVEGDPVNLQSLCVNVVQPLVVSLVSQVPPPDVSVSHSPPRHNPVD/DPPPPPPPCPPPPPPPCPVPPVPPLLLVLLVVVVVVPPPPDPDDPPPCPPVNVVSVVVSVVVVVVQLVVCVVPVEGDPVNLQSLCVNVVQPLVVSLVSQVPPPDVSVSHSPPRHNVVD

Organism: NCBI:txid1240361

Solvent-accessible surface area (backbone atoms only — not comparable to full-atom values): 14212 Å² total; per-residue (Å²): 130,82,84,75,77,73,77,72,70,72,71,71,70,71,67,64,68,68,64,76,56,87,71,47,65,62,37,55,39,53,51,50,50,56,56,65,69,39,77,75,65,87,67,72,80,68,80,72,43,74,65,51,49,48,51,49,53,22,38,50,26,42,50,52,19,51,50,42,45,25,72,71,70,66,45,78,57,66,70,56,52,38,30,49,25,58,76,50,71,57,37,56,68,60,46,42,52,48,37,46,74,73,37,89,67,17,77,76,50,42,79,81,66,66,47,90,84,94,136,81,79,72,73,75,77,75,73,72,71,71,70,70,69,70,65,66,66,79,52,90,71,48,64,62,39,55,39,51,52,50,52,56,56,66,69,40,77,76,63,88,68,72,81,67,81,73,41,73,64,49,50,48,50,49,52,22,38,50,26,41,51,51,18,52,51,40,44,24,72,72,68,66,45,78,58,67,71,54,51,39,29,48,26,60,75,51,72,57,37,55,68,61,45,43,51,48,38,47,72,73,37,90,69,17,75,75,51,43,81,81,64,65,44,88,84,93

Sequence (236 aa):
MKSSMSIIVFLFVTIFTISASSLNPEETCIQRNINRSQPPSSSLEPKTSKFDFLVDKLCRDMARAVMFSVRITGKFPSHYVKAMCNVFGNDEKKVKEYVVKKWLGGSKLVSSLSCAFHMKSSMSIIVFLFVTIFTISASSLNPEETCIQRNINRSQPPSSSLEPKTSKFDFLVDKLCRDMARAVMFSVRITGKFPSHYVKAMCNVFGNDEKKVKEYVVKKWLGGSKLVSSLSCAFH